Protein AF-A0A942MCJ4-F1 (afdb_monomer_lite)

Structure (mmCIF, N/CA/C/O backbone):
data_AF-A0A942MCJ4-F1
#
_entry.id   AF-A0A942MCJ4-F1
#
loop_
_atom_site.group_PDB
_atom_site.id
_atom_site.type_symbol
_atom_site.label_atom_id
_atom_site.label_alt_id
_atom_site.label_comp_id
_atom_site.label_asym_id
_atom_site.label_entity_id
_atom_site.label_seq_id
_atom_site.pdbx_PDB_ins_code
_atom_site.Cartn_x
_atom_site.Cartn_y
_atom_site.Cartn_z
_atom_site.occupancy
_atom_site.B_iso_or_equiv
_atom_site.auth_seq_id
_atom_site.auth_comp_id
_atom_site.auth_asym_id
_atom_site.auth_atom_id
_atom_site.pdbx_PDB_model_num
ATOM 1 N N . MET A 1 1 ? 20.721 17.812 -22.553 1.00 53.91 1 MET A N 1
ATOM 2 C CA . MET A 1 1 ? 20.083 16.522 -22.929 1.00 53.91 1 MET A CA 1
ATOM 3 C C . MET A 1 1 ? 20.581 15.342 -22.081 1.00 53.91 1 MET A C 1
ATOM 5 O O . MET A 1 1 ? 19.753 14.723 -21.433 1.00 53.91 1 MET A O 1
ATOM 9 N N . ARG A 1 2 ? 21.896 15.059 -21.979 1.00 58.41 2 ARG A N 1
ATOM 10 C CA . ARG A 1 2 ? 22.433 14.014 -21.062 1.00 58.41 2 ARG A CA 1
ATOM 11 C C . ARG A 1 2 ? 22.133 14.266 -19.574 1.00 58.41 2 ARG A C 1
ATOM 13 O O . ARG A 1 2 ? 21.882 13.319 -18.840 1.00 58.41 2 ARG A O 1
ATOM 20 N N . PHE A 1 3 ? 22.100 15.536 -19.169 1.00 66.88 3 PHE A N 1
ATOM 21 C CA . PHE A 1 3 ? 21.772 15.965 -17.806 1.00 66.88 3 PHE A CA 1
ATOM 22 C C . PHE A 1 3 ? 20.397 15.461 -17.336 1.00 66.88 3 PHE A C 1
ATOM 24 O O . PHE A 1 3 ? 20.313 14.824 -16.296 1.00 66.88 3 PHE A O 1
ATOM 31 N N . PHE A 1 4 ? 19.342 15.638 -18.139 1.00 61.53 4 PHE A N 1
ATOM 32 C CA . PHE A 1 4 ? 17.984 15.211 -17.774 1.00 61.53 4 PHE A CA 1
ATOM 33 C C . PHE A 1 4 ? 17.857 13.694 -17.586 1.00 61.53 4 PHE A C 1
ATOM 35 O O . PHE A 1 4 ? 17.158 13.251 -16.681 1.00 61.53 4 PHE A O 1
ATOM 42 N N . HIS A 1 5 ? 18.573 12.895 -18.386 1.00 61.22 5 HIS A N 1
ATOM 43 C CA . HIS A 1 5 ? 18.568 11.432 -18.256 1.00 61.22 5 HIS A CA 1
ATOM 44 C C . HIS A 1 5 ? 19.257 10.966 -16.967 1.00 61.22 5 HIS A C 1
ATOM 46 O O . HIS A 1 5 ? 18.788 10.042 -16.308 1.00 61.22 5 HIS A O 1
ATOM 52 N N . ILE A 1 6 ? 20.362 11.619 -16.594 1.00 70.19 6 ILE A N 1
ATOM 53 C CA . ILE A 1 6 ? 21.095 11.333 -15.353 1.00 70.19 6 ILE A CA 1
ATOM 54 C C . ILE A 1 6 ? 20.266 11.767 -14.142 1.00 70.19 6 ILE A C 1
ATOM 56 O O . ILE A 1 6 ? 20.103 10.991 -13.208 1.00 70.19 6 ILE A O 1
ATOM 60 N N . VAL A 1 7 ? 19.667 12.958 -14.188 1.00 71.19 7 VAL A N 1
ATOM 61 C CA . VAL A 1 7 ? 18.771 13.451 -13.132 1.00 71.19 7 VAL A CA 1
ATOM 62 C C . VAL A 1 7 ? 17.577 12.510 -12.944 1.00 71.19 7 VAL A C 1
ATOM 64 O O . VAL A 1 7 ? 17.274 12.143 -11.813 1.00 71.19 7 VAL A O 1
ATOM 67 N N . ALA A 1 8 ? 16.953 12.031 -14.024 1.00 66.12 8 ALA A N 1
ATOM 68 C CA . ALA A 1 8 ? 15.867 11.054 -13.937 1.00 66.12 8 ALA A CA 1
ATOM 69 C C . ALA A 1 8 ? 16.318 9.715 -13.320 1.00 66.12 8 ALA A C 1
ATOM 71 O O . ALA A 1 8 ? 15.583 9.131 -12.524 1.00 66.12 8 ALA A O 1
ATOM 72 N N . ALA A 1 9 ? 17.537 9.251 -13.627 1.00 68.44 9 ALA A N 1
ATOM 73 C CA . ALA A 1 9 ? 18.113 8.052 -13.017 1.00 68.44 9 ALA A CA 1
ATOM 74 C C . ALA A 1 9 ? 18.376 8.233 -11.511 1.00 68.44 9 ALA A C 1
ATOM 76 O O . ALA A 1 9 ? 18.073 7.333 -10.732 1.00 68.44 9 ALA A O 1
ATOM 77 N N . PHE A 1 10 ? 18.864 9.401 -11.085 1.00 73.94 10 PHE A N 1
ATOM 78 C CA . PHE A 1 10 ? 19.041 9.725 -9.666 1.00 73.94 10 PHE A CA 1
ATOM 79 C C . PHE A 1 10 ? 17.708 9.851 -8.922 1.00 73.94 10 PHE A C 1
ATOM 81 O O . PHE A 1 10 ? 17.584 9.344 -7.811 1.00 73.94 10 PHE A O 1
ATOM 88 N N . ILE A 1 11 ? 16.688 10.456 -9.538 1.00 70.94 11 ILE A N 1
ATOM 89 C CA . ILE A 1 11 ? 15.331 10.522 -8.972 1.00 70.94 11 ILE A CA 1
ATOM 90 C C . ILE A 1 11 ? 14.740 9.114 -8.836 1.00 70.94 11 ILE A C 1
ATOM 92 O O . ILE A 1 11 ? 14.108 8.803 -7.829 1.00 70.94 11 ILE A O 1
ATOM 96 N N . TRP A 1 12 ? 14.970 8.241 -9.819 1.00 70.88 12 TRP A N 1
ATOM 97 C CA . TRP A 1 12 ? 14.531 6.847 -9.767 1.00 70.88 12 TRP A CA 1
ATOM 98 C C . TRP A 1 12 ? 15.247 6.057 -8.662 1.00 70.88 12 TRP A C 1
ATOM 100 O O . TRP A 1 12 ? 14.589 5.376 -7.879 1.00 70.88 12 TRP A O 1
ATOM 110 N N . LEU A 1 13 ? 16.569 6.215 -8.531 1.00 71.44 13 LEU A N 1
ATOM 111 C CA . LEU A 1 13 ? 17.352 5.618 -7.446 1.00 71.44 13 LEU A CA 1
ATOM 112 C C . LEU A 1 13 ? 16.869 6.115 -6.071 1.00 71.44 13 LEU A C 1
ATOM 114 O O . LEU A 1 13 ? 16.666 5.320 -5.156 1.00 71.44 13 LEU A O 1
ATOM 118 N N . GLY A 1 14 ? 16.612 7.420 -5.943 1.00 69.31 14 GLY A N 1
ATOM 119 C CA . GLY A 1 14 ? 16.060 8.031 -4.734 1.00 69.31 14 GLY A CA 1
ATOM 120 C C . GLY A 1 14 ? 14.662 7.515 -4.389 1.00 69.31 14 GLY A C 1
ATOM 121 O O . GLY A 1 14 ? 14.378 7.265 -3.222 1.00 69.31 14 GLY A O 1
ATOM 122 N N . ALA A 1 15 ? 13.805 7.278 -5.386 1.00 63.28 15 ALA A N 1
ATOM 123 C CA . ALA A 1 15 ? 12.480 6.693 -5.185 1.00 63.28 15 ALA A CA 1
ATOM 124 C C . ALA A 1 15 ? 12.554 5.233 -4.707 1.00 63.28 15 ALA A C 1
ATOM 126 O O . ALA A 1 15 ? 11.776 4.838 -3.839 1.00 63.28 15 ALA A O 1
ATOM 127 N N . ILE A 1 16 ? 13.511 4.448 -5.217 1.00 64.81 16 ILE A N 1
ATOM 128 C CA . ILE A 1 16 ? 13.776 3.090 -4.722 1.00 64.81 16 ILE A CA 1
ATOM 129 C C . ILE A 1 16 ? 14.210 3.147 -3.260 1.00 64.81 16 ILE A C 1
ATOM 131 O O . ILE A 1 16 ? 13.582 2.500 -2.425 1.00 64.81 16 ILE A O 1
ATOM 135 N N . PHE A 1 17 ? 15.219 3.958 -2.931 1.00 62.03 17 PHE A N 1
ATOM 136 C CA . PHE A 1 17 ? 15.684 4.113 -1.552 1.00 62.03 17 PHE A CA 1
ATOM 137 C C . PHE A 1 17 ? 14.581 4.611 -0.619 1.00 62.03 17 PHE A C 1
ATOM 139 O O . PHE A 1 17 ? 14.441 4.086 0.476 1.00 62.03 17 PHE A O 1
ATOM 146 N N . TYR A 1 18 ? 13.756 5.565 -1.048 1.00 61.56 18 TYR A N 1
ATOM 147 C CA . TYR A 1 18 ? 12.630 6.064 -0.259 1.00 61.56 18 TYR A CA 1
ATOM 148 C C . TYR A 1 18 ? 11.605 4.966 0.045 1.00 61.56 18 TYR A C 1
ATOM 150 O O . TYR A 1 18 ? 11.181 4.817 1.189 1.00 61.56 18 TYR A O 1
ATOM 158 N N . ILE A 1 19 ? 11.235 4.156 -0.950 1.00 61.28 19 ILE A N 1
ATOM 159 C CA . ILE A 1 19 ? 10.319 3.029 -0.737 1.00 61.28 19 ILE A CA 1
ATOM 160 C C . ILE A 1 19 ? 10.934 2.011 0.237 1.00 61.28 19 ILE A C 1
ATOM 162 O O . ILE A 1 19 ? 10.228 1.507 1.099 1.00 61.28 19 ILE A O 1
ATOM 166 N N . HIS A 1 20 ? 12.239 1.749 0.170 1.00 62.72 20 HIS A N 1
ATOM 167 C CA . HIS A 1 20 ? 12.880 0.750 1.036 1.00 62.72 20 HIS A CA 1
ATOM 168 C C . HIS A 1 20 ? 13.212 1.271 2.448 1.00 62.72 20 HIS A C 1
ATOM 170 O O . HIS A 1 20 ? 13.154 0.503 3.403 1.00 62.72 20 HIS A O 1
ATOM 176 N N . LEU A 1 21 ? 13.539 2.559 2.603 1.00 60.75 21 LEU A N 1
ATOM 177 C CA . LEU A 1 21 ? 13.898 3.171 3.891 1.00 60.75 21 LEU A CA 1
ATOM 178 C C . LEU A 1 21 ? 12.684 3.715 4.654 1.00 60.75 21 LEU A C 1
ATOM 180 O O . LEU A 1 21 ? 12.685 3.710 5.881 1.00 60.75 21 LEU A O 1
ATOM 184 N N . VAL A 1 22 ? 11.671 4.222 3.943 1.00 50.78 22 VAL A N 1
ATOM 185 C CA . VAL A 1 22 ? 10.576 5.008 4.540 1.00 50.78 22 VAL A CA 1
ATOM 186 C C . VAL A 1 22 ? 9.226 4.297 4.442 1.00 50.78 22 VAL A C 1
ATOM 188 O O . VAL A 1 22 ? 8.415 4.412 5.366 1.00 50.78 22 VAL A O 1
ATOM 191 N N . MET A 1 23 ? 8.949 3.531 3.376 1.00 56.19 23 MET A N 1
ATOM 192 C CA . MET A 1 23 ? 7.684 2.789 3.304 1.00 56.19 23 MET A CA 1
ATOM 193 C C . MET A 1 23 ? 7.749 1.517 4.147 1.00 56.19 23 MET A C 1
ATOM 195 O O . MET A 1 23 ? 8.213 0.463 3.725 1.00 56.19 23 MET A O 1
ATOM 199 N N . THR A 1 24 ? 7.198 1.606 5.353 1.00 52.19 24 THR A N 1
ATOM 200 C CA . THR A 1 24 ? 6.944 0.429 6.185 1.00 52.19 24 THR A CA 1
ATOM 201 C C . THR A 1 24 ? 5.798 -0.417 5.602 1.00 52.19 24 THR A C 1
ATOM 203 O O . THR A 1 24 ? 4.884 0.130 4.976 1.00 52.19 24 THR A O 1
ATOM 206 N N . PRO A 1 25 ? 5.753 -1.742 5.855 1.00 51.81 25 PRO A N 1
ATOM 207 C CA . PRO A 1 25 ? 4.647 -2.610 5.424 1.00 51.81 25 PRO A CA 1
ATOM 208 C C . PRO A 1 25 ? 3.255 -2.112 5.860 1.00 51.81 25 PRO A C 1
ATOM 210 O O . PRO A 1 25 ? 2.259 -2.371 5.188 1.00 51.81 25 PRO A O 1
ATOM 213 N N . LYS A 1 26 ? 3.192 -1.335 6.954 1.00 45.44 26 LYS A N 1
ATOM 214 C CA . LYS A 1 26 ? 1.982 -0.665 7.459 1.00 45.44 26 LYS A CA 1
ATOM 215 C C . LYS A 1 26 ? 1.462 0.437 6.532 1.00 45.44 26 LYS A C 1
ATOM 217 O O . LYS A 1 26 ? 0.255 0.598 6.423 1.00 45.44 26 LYS A O 1
ATOM 222 N N . ALA A 1 27 ? 2.343 1.143 5.823 1.00 51.25 27 ALA A N 1
ATOM 223 C CA . ALA A 1 27 ? 1.963 2.184 4.868 1.00 51.25 27 ALA A CA 1
ATOM 224 C C . ALA A 1 27 ? 1.399 1.618 3.547 1.00 51.25 27 ALA A C 1
ATOM 226 O O . ALA A 1 27 ? 0.674 2.313 2.844 1.00 51.25 27 ALA A O 1
ATOM 227 N N . VAL A 1 28 ? 1.709 0.359 3.206 1.00 53.03 28 VAL A N 1
ATOM 228 C CA . VAL A 1 28 ? 1.242 -0.321 1.975 1.00 53.03 28 VAL A CA 1
ATOM 229 C C . VAL A 1 28 ? -0.079 -1.074 2.193 1.00 53.03 28 VAL A C 1
ATOM 231 O O . VAL A 1 28 ? -0.808 -1.350 1.241 1.00 53.03 28 VAL A O 1
ATOM 234 N N . ALA A 1 29 ? -0.425 -1.368 3.448 1.00 51.84 29 ALA A N 1
ATOM 235 C CA . ALA A 1 29 ? -1.632 -2.091 3.844 1.00 51.84 29 ALA A CA 1
ATOM 236 C C . ALA A 1 29 ? -2.958 -1.413 3.441 1.00 51.84 29 ALA A C 1
ATOM 238 O O . ALA A 1 29 ? -3.950 -2.109 3.240 1.00 51.84 29 ALA A O 1
ATOM 239 N N . GLY A 1 30 ? -2.971 -0.081 3.302 1.00 54.28 30 GLY A N 1
ATOM 240 C CA . GLY A 1 30 ? -4.112 0.705 2.806 1.00 54.28 30 GLY A CA 1
ATOM 241 C C . GLY A 1 30 ? -4.089 0.969 1.293 1.00 54.28 30 GLY A C 1
ATOM 242 O O . GLY A 1 30 ? -4.886 1.757 0.784 1.00 54.28 30 GLY A O 1
ATOM 243 N N . GLY A 1 31 ? -3.161 0.340 0.565 1.00 60.44 31 GLY A N 1
ATOM 244 C CA . GLY A 1 31 ? -2.856 0.650 -0.830 1.00 60.44 31 GLY A CA 1
ATOM 245 C C . GLY A 1 31 ? -1.762 1.711 -0.975 1.00 60.44 31 GLY A C 1
ATOM 246 O O . GLY A 1 31 ? -1.412 2.426 -0.039 1.00 60.44 31 GLY A O 1
ATOM 247 N N . ILE A 1 32 ? -1.187 1.808 -2.174 1.00 66.50 32 ILE A N 1
ATOM 248 C CA . ILE A 1 32 ? -0.088 2.746 -2.440 1.00 66.50 32 ILE A CA 1
ATOM 249 C C . ILE A 1 32 ? -0.678 4.162 -2.619 1.00 66.50 32 ILE A C 1
ATOM 251 O O . ILE A 1 32 ? -1.640 4.321 -3.390 1.00 66.50 32 ILE A O 1
ATOM 255 N N . PRO A 1 33 ? -0.116 5.204 -1.967 1.00 71.75 33 PRO A N 1
ATOM 256 C CA . PRO A 1 33 ? -0.588 6.578 -2.117 1.00 71.75 33 PRO A CA 1
ATOM 257 C C . PRO A 1 33 ? -0.672 7.003 -3.588 1.00 71.75 33 PRO A C 1
ATOM 259 O O . PRO A 1 33 ? 0.261 6.815 -4.373 1.00 71.75 33 PRO A O 1
ATOM 262 N N . GLN A 1 34 ? -1.802 7.602 -3.980 1.00 70.88 34 GLN A N 1
ATOM 263 C CA . GLN A 1 34 ? -2.057 7.962 -5.382 1.00 70.88 34 GLN A CA 1
ATOM 264 C C . GLN A 1 34 ? -1.070 9.011 -5.912 1.00 70.88 34 GLN A C 1
ATOM 266 O O . GLN A 1 34 ? -0.726 8.973 -7.090 1.00 70.88 34 GLN A O 1
ATOM 271 N N . ALA A 1 35 ? -0.584 9.916 -5.058 1.00 68.88 35 ALA A N 1
ATOM 272 C CA . ALA A 1 35 ? 0.433 10.901 -5.426 1.00 68.88 35 ALA A CA 1
ATOM 273 C C . ALA A 1 35 ? 1.757 10.231 -5.836 1.00 68.88 35 ALA A C 1
ATOM 275 O O . ALA A 1 35 ? 2.322 10.577 -6.870 1.00 68.88 35 ALA A O 1
ATOM 276 N N . THR A 1 36 ? 2.197 9.213 -5.092 1.00 69.25 36 THR A N 1
ATOM 277 C CA . THR A 1 36 ? 3.415 8.444 -5.390 1.00 69.25 36 THR A CA 1
ATOM 278 C C . THR A 1 36 ? 3.281 7.669 -6.698 1.00 69.25 36 THR A C 1
ATOM 280 O O . THR A 1 36 ? 4.197 7.678 -7.516 1.00 69.25 36 THR A O 1
ATOM 283 N N . LEU A 1 37 ? 2.117 7.053 -6.945 1.00 72.81 37 LEU A N 1
ATOM 284 C CA . LEU A 1 37 ? 1.842 6.365 -8.212 1.00 72.81 37 LEU A CA 1
ATOM 285 C C . LEU A 1 37 ? 1.837 7.334 -9.400 1.00 72.81 37 LEU A C 1
ATOM 287 O O . LEU A 1 37 ? 2.450 7.043 -10.425 1.00 72.81 37 LEU A O 1
ATOM 291 N N . LYS A 1 38 ? 1.186 8.497 -9.266 1.00 78.69 38 LYS A N 1
ATOM 292 C CA . LYS A 1 38 ? 1.181 9.541 -10.304 1.00 78.69 38 LYS A CA 1
ATOM 293 C C . LYS A 1 38 ? 2.599 10.019 -10.617 1.00 78.69 38 LYS A C 1
ATOM 295 O O . LYS A 1 38 ? 2.953 10.124 -11.787 1.00 78.69 38 LYS A O 1
ATOM 300 N N . LEU A 1 39 ? 3.415 10.251 -9.586 1.00 74.88 39 LEU A N 1
ATOM 301 C CA . LEU A 1 39 ? 4.814 10.649 -9.741 1.00 74.88 39 LEU A CA 1
ATOM 302 C C . LEU A 1 39 ? 5.640 9.562 -10.450 1.00 74.88 39 LEU A C 1
ATOM 304 O O . LEU A 1 39 ? 6.422 9.869 -11.347 1.00 74.88 39 LEU A O 1
ATOM 308 N N . ALA A 1 40 ? 5.439 8.291 -10.089 1.00 74.12 40 ALA A N 1
ATOM 309 C CA . ALA A 1 40 ? 6.131 7.165 -10.710 1.00 74.12 40 ALA A CA 1
ATOM 310 C C . ALA A 1 40 ? 5.800 7.044 -12.206 1.00 74.12 40 ALA A C 1
ATOM 312 O O . ALA A 1 40 ? 6.709 6.959 -13.031 1.00 74.12 40 ALA A O 1
ATOM 313 N N . TRP A 1 41 ? 4.516 7.103 -12.570 1.00 78.50 41 TRP A N 1
ATOM 314 C CA . TRP A 1 41 ? 4.082 7.070 -13.970 1.00 78.50 41 TRP A CA 1
ATOM 315 C C . TRP A 1 41 ? 4.576 8.277 -14.766 1.00 78.50 41 TRP A C 1
ATOM 317 O O . TRP A 1 41 ? 5.046 8.112 -15.890 1.00 78.50 41 TRP A O 1
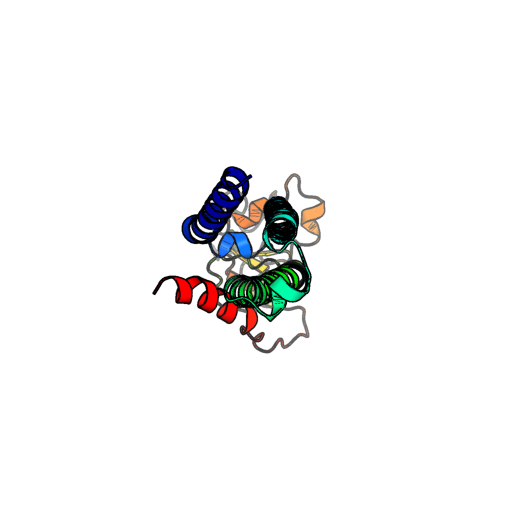ATOM 327 N N . LEU A 1 42 ? 4.547 9.473 -14.173 1.00 86.19 42 LEU A N 1
ATOM 328 C CA . LEU A 1 42 ? 5.104 10.673 -14.794 1.00 86.19 42 LEU A CA 1
ATOM 329 C C . LEU A 1 42 ? 6.600 10.501 -15.100 1.00 86.19 42 LEU A C 1
ATOM 331 O O . LEU A 1 42 ? 7.039 10.809 -16.206 1.00 86.19 42 LEU A O 1
ATOM 335 N N . ASN A 1 43 ? 7.376 9.952 -14.161 1.00 77.75 43 ASN A N 1
ATOM 336 C CA . ASN A 1 43 ? 8.801 9.694 -14.370 1.00 77.75 43 ASN A CA 1
ATOM 337 C C . ASN A 1 43 ? 9.043 8.647 -15.474 1.00 77.75 43 ASN A C 1
ATOM 339 O O . ASN A 1 43 ? 9.889 8.847 -16.343 1.00 77.75 43 ASN A O 1
ATOM 343 N N . ILE A 1 44 ? 8.253 7.567 -15.501 1.00 80.56 44 ILE A N 1
ATOM 344 C CA . ILE A 1 44 ? 8.307 6.555 -16.570 1.00 80.56 44 ILE A CA 1
ATOM 345 C C . ILE A 1 44 ? 8.094 7.206 -17.943 1.00 80.56 44 ILE A C 1
ATOM 347 O O . ILE A 1 44 ? 8.872 6.954 -18.865 1.00 80.56 44 ILE A O 1
ATOM 351 N N . VAL A 1 45 ? 7.092 8.082 -18.077 1.00 87.50 45 VAL A N 1
ATOM 352 C CA . VAL A 1 45 ? 6.819 8.807 -19.328 1.00 87.50 45 VAL A CA 1
ATOM 353 C C . VAL A 1 45 ? 7.989 9.718 -19.706 1.00 87.50 45 VAL A C 1
ATOM 355 O O . VAL A 1 45 ? 8.430 9.697 -20.854 1.00 87.50 45 VAL A O 1
ATOM 358 N N . ILE A 1 46 ? 8.542 10.475 -18.754 1.00 83.38 46 ILE A N 1
ATOM 359 C CA . ILE A 1 46 ? 9.686 11.365 -19.004 1.00 83.38 46 ILE A CA 1
ATOM 360 C C . ILE A 1 46 ? 10.901 10.569 -19.495 1.00 83.38 46 ILE A C 1
ATOM 362 O O . ILE A 1 46 ? 11.517 10.944 -20.494 1.00 83.38 46 ILE A O 1
ATOM 366 N N . ILE A 1 47 ? 11.237 9.456 -18.839 1.00 78.69 47 ILE A N 1
ATOM 367 C CA . ILE A 1 47 ? 12.356 8.589 -19.235 1.00 78.69 47 ILE A CA 1
ATOM 368 C C . ILE A 1 47 ? 12.114 7.983 -20.623 1.00 78.69 47 ILE A C 1
ATOM 370 O O . ILE A 1 47 ? 13.037 7.940 -21.438 1.00 78.69 47 ILE A O 1
ATOM 374 N N . PHE A 1 48 ? 10.885 7.552 -20.919 1.00 85.06 48 PHE A N 1
ATOM 375 C CA . PHE A 1 48 ? 10.526 7.009 -22.227 1.00 85.06 48 PHE A CA 1
ATOM 376 C C . PHE A 1 48 ? 10.690 8.049 -23.340 1.00 85.06 48 PHE A C 1
ATOM 378 O O . PHE A 1 48 ? 11.355 7.779 -24.342 1.00 85.06 48 PHE A O 1
ATOM 385 N N . VAL A 1 49 ? 10.138 9.251 -23.157 1.00 87.12 49 VAL A N 1
ATOM 386 C CA . VAL A 1 49 ? 10.198 10.332 -24.151 1.00 87.12 49 VAL A CA 1
ATOM 387 C C . VAL A 1 49 ? 11.637 10.796 -24.352 1.00 87.12 49 VAL A C 1
ATOM 389 O O . VAL A 1 49 ? 12.133 10.808 -25.478 1.00 87.12 49 VAL A O 1
ATOM 392 N N . THR A 1 50 ? 12.346 11.123 -23.269 1.00 83.44 50 THR A N 1
ATOM 393 C CA . THR A 1 50 ? 13.740 11.586 -23.356 1.00 83.44 50 THR A CA 1
ATOM 394 C C . THR A 1 50 ? 14.650 10.519 -23.961 1.00 83.44 50 THR A C 1
ATOM 396 O O . THR A 1 50 ? 15.455 10.829 -24.840 1.00 83.44 50 THR A O 1
ATOM 399 N N . GLY A 1 51 ? 14.481 9.253 -23.566 1.00 79.81 51 GLY A N 1
ATOM 400 C CA . GLY A 1 51 ? 15.215 8.117 -24.118 1.00 79.81 51 GLY A CA 1
ATOM 401 C C . GLY A 1 51 ? 14.943 7.893 -25.606 1.00 79.81 51 GLY A C 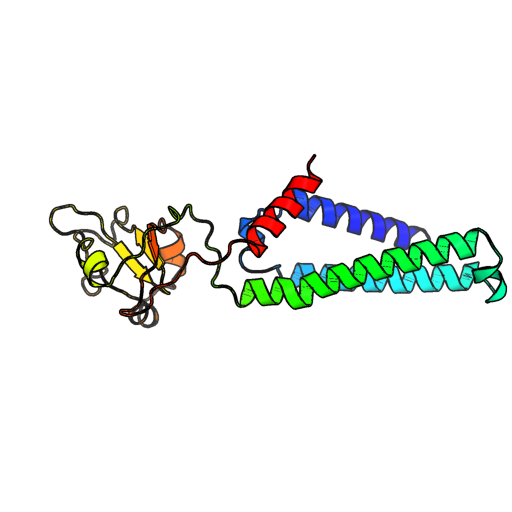1
ATOM 402 O O . GLY A 1 51 ? 15.888 7.664 -26.360 1.00 79.81 51 GLY A O 1
ATOM 403 N N . SER A 1 52 ? 13.686 8.022 -26.037 1.00 83.75 52 SER A N 1
ATOM 404 C CA . SER A 1 52 ? 13.287 7.887 -27.445 1.00 83.75 52 SER A CA 1
ATOM 405 C C . SER A 1 52 ? 13.888 8.993 -28.311 1.00 83.75 52 SER A C 1
ATOM 407 O O . SER A 1 52 ? 14.443 8.715 -29.371 1.00 83.75 52 SER A O 1
ATOM 409 N N . VAL A 1 53 ? 13.872 10.238 -27.827 1.00 84.94 53 VAL A N 1
ATOM 410 C CA . VAL A 1 53 ? 14.495 11.383 -28.508 1.00 84.94 53 VAL A CA 1
ATOM 411 C C . VAL A 1 53 ? 16.014 11.190 -28.634 1.00 84.94 53 VAL A C 1
ATOM 413 O O . VAL A 1 53 ? 16.575 11.341 -29.718 1.00 84.94 53 VAL A O 1
ATOM 416 N N . LEU A 1 54 ? 16.689 10.785 -27.551 1.00 80.75 54 LEU A N 1
ATOM 417 C CA . LEU A 1 54 ? 18.126 10.474 -27.552 1.00 80.75 54 LEU A CA 1
ATOM 418 C C . LEU A 1 54 ? 18.480 9.324 -28.508 1.00 80.75 54 LEU A C 1
ATOM 420 O O . LEU A 1 54 ? 19.517 9.379 -29.170 1.00 80.75 54 LEU A O 1
ATOM 424 N N . ALA A 1 55 ? 17.642 8.289 -28.573 1.00 81.94 55 ALA A N 1
ATOM 425 C CA . ALA A 1 55 ? 17.817 7.165 -29.485 1.00 81.94 55 ALA A CA 1
ATOM 426 C C . ALA A 1 55 ? 17.658 7.597 -30.948 1.00 81.94 55 ALA A C 1
ATOM 428 O O . ALA A 1 55 ? 18.519 7.274 -31.765 1.00 81.94 55 ALA A O 1
ATOM 429 N N . ALA A 1 56 ? 16.620 8.377 -31.261 1.00 83.12 56 ALA A N 1
ATOM 430 C CA . ALA A 1 56 ? 16.358 8.879 -32.608 1.00 83.12 56 ALA A CA 1
ATOM 431 C C . ALA A 1 56 ? 17.524 9.726 -33.138 1.00 83.12 56 ALA A C 1
ATOM 433 O O . ALA A 1 56 ? 18.029 9.467 -34.229 1.00 83.12 56 ALA A O 1
ATOM 434 N N . PHE A 1 57 ? 18.030 10.662 -32.326 1.00 84.88 57 PHE A N 1
ATOM 435 C CA . PHE A 1 57 ? 19.184 11.482 -32.707 1.00 84.88 57 PHE A CA 1
ATOM 436 C C . PHE A 1 57 ? 20.484 10.687 -32.855 1.00 84.88 57 PHE A C 1
ATOM 438 O O . PHE A 1 57 ? 21.377 11.113 -33.581 1.00 84.88 57 PHE A O 1
ATOM 445 N N . ARG A 1 58 ? 20.625 9.552 -32.159 1.00 82.00 58 ARG A N 1
ATOM 446 C CA . ARG A 1 58 ? 21.872 8.778 -32.162 1.00 82.00 58 ARG A CA 1
ATOM 447 C C . ARG A 1 58 ? 21.924 7.682 -33.221 1.00 82.00 58 ARG A C 1
ATOM 449 O O . ARG A 1 58 ? 23.015 7.354 -33.674 1.00 82.00 58 ARG A O 1
ATOM 456 N N . LEU A 1 59 ? 20.786 7.095 -33.580 1.00 80.31 59 LEU A N 1
ATOM 457 C CA . LEU A 1 59 ? 20.729 6.015 -34.565 1.00 80.31 59 LEU A CA 1
ATOM 458 C C . LEU A 1 59 ? 20.811 6.542 -35.998 1.00 80.31 59 LEU A C 1
ATOM 460 O O . LEU A 1 59 ? 21.419 5.881 -36.836 1.00 80.31 59 LEU A O 1
ATOM 464 N N . GLY A 1 60 ? 20.199 7.699 -36.283 1.00 77.62 60 GLY A N 1
ATOM 465 C CA . GLY A 1 60 ? 20.184 8.351 -37.602 1.00 77.62 60 GLY A CA 1
ATOM 466 C C . GLY A 1 60 ? 19.483 7.566 -38.725 1.00 77.62 60 GLY A C 1
ATOM 467 O O . GLY A 1 60 ? 19.034 8.160 -39.697 1.00 77.62 60 GLY A O 1
ATOM 468 N N . SER A 1 61 ? 19.356 6.243 -38.598 1.00 81.19 61 SER A N 1
ATOM 469 C CA . SER A 1 61 ? 18.721 5.333 -39.546 1.00 81.19 61 SER A CA 1
ATOM 470 C C . SER A 1 61 ? 18.263 4.046 -38.851 1.00 81.19 61 SER A C 1
ATOM 472 O O . SER A 1 61 ? 18.790 3.651 -37.808 1.00 81.19 61 SER A O 1
ATOM 474 N N . TRP A 1 62 ? 17.307 3.354 -39.470 1.00 77.25 62 TRP A N 1
ATOM 475 C CA . TRP A 1 62 ? 16.822 2.054 -39.002 1.00 77.25 62 TRP A CA 1
ATOM 476 C C . TRP A 1 62 ? 17.899 0.957 -39.067 1.00 77.25 62 TRP A C 1
ATOM 478 O O . TRP A 1 62 ? 17.991 0.124 -38.169 1.00 77.25 62 TRP A O 1
ATOM 488 N N . ALA A 1 63 ? 18.783 0.994 -40.070 1.00 79.06 63 ALA A N 1
ATOM 489 C CA . ALA A 1 63 ? 19.883 0.034 -40.207 1.00 79.06 63 ALA A CA 1
ATOM 490 C C . ALA A 1 63 ? 20.885 0.109 -39.036 1.00 79.06 63 ALA A C 1
ATOM 492 O O . ALA A 1 63 ? 21.428 -0.909 -38.601 1.00 79.06 63 ALA A O 1
ATOM 493 N N . GLY A 1 64 ? 21.074 1.304 -38.464 1.00 75.88 64 GLY A N 1
ATOM 494 C CA . GLY A 1 64 ? 21.893 1.507 -37.269 1.00 75.88 64 GLY A CA 1
ATOM 495 C C . GLY A 1 64 ? 21.344 0.811 -36.017 1.00 75.88 64 GLY A C 1
ATOM 496 O O . GLY A 1 64 ? 22.105 0.528 -35.091 1.00 75.88 64 GLY A O 1
ATOM 497 N N . PHE A 1 65 ? 20.045 0.501 -35.980 1.00 80.69 65 PHE A N 1
ATOM 498 C CA . PHE A 1 65 ? 19.383 -0.102 -34.824 1.00 80.69 65 PHE A CA 1
ATOM 499 C C . PHE A 1 65 ? 19.634 -1.609 -34.702 1.00 80.69 65 PHE A C 1
ATOM 501 O O . PHE A 1 65 ? 19.875 -2.103 -33.605 1.00 80.69 65 PHE A O 1
ATOM 508 N N . THR A 1 66 ? 19.632 -2.343 -35.813 1.00 81.50 66 THR A N 1
ATOM 509 C CA . THR A 1 66 ? 19.818 -3.804 -35.799 1.00 81.50 66 THR A CA 1
ATOM 510 C C . THR A 1 66 ? 21.259 -4.221 -36.085 1.00 81.50 66 THR A C 1
ATOM 512 O O . THR A 1 66 ? 21.716 -5.239 -35.569 1.00 81.50 66 THR A O 1
ATOM 515 N N . GLY A 1 67 ? 21.998 -3.421 -36.862 1.00 80.81 67 GLY A N 1
ATOM 516 C CA . GLY A 1 67 ? 23.346 -3.760 -37.324 1.00 80.81 67 GLY A CA 1
ATOM 517 C C . GLY A 1 67 ? 24.498 -3.294 -36.429 1.00 80.81 67 GLY A C 1
ATOM 518 O O . GLY A 1 67 ? 25.639 -3.675 -36.675 1.00 80.81 67 GLY A O 1
ATOM 519 N N . THR A 1 68 ? 24.251 -2.471 -35.401 1.00 88.50 68 THR A N 1
ATOM 520 C CA . THR A 1 68 ? 25.328 -1.907 -34.562 1.00 88.50 68 THR A CA 1
ATOM 521 C C . THR A 1 68 ? 25.274 -2.406 -33.122 1.00 88.50 68 THR A C 1
ATOM 523 O O . THR A 1 68 ? 24.200 -2.630 -32.563 1.00 88.50 68 THR A O 1
ATOM 526 N N . ARG A 1 69 ? 26.443 -2.489 -32.466 1.00 83.31 69 ARG A N 1
ATOM 527 C CA . ARG A 1 69 ? 26.541 -2.808 -31.026 1.00 83.31 69 ARG A CA 1
ATOM 528 C C . ARG A 1 69 ? 25.704 -1.854 -30.167 1.00 83.31 69 ARG A C 1
ATOM 530 O O . ARG A 1 69 ? 25.098 -2.266 -29.185 1.00 83.31 69 ARG A O 1
ATOM 537 N N . PHE A 1 70 ? 25.651 -0.576 -30.548 1.00 80.12 70 PHE A N 1
ATOM 538 C CA . PHE A 1 70 ? 24.831 0.419 -29.860 1.00 80.12 70 PHE A CA 1
ATOM 539 C C . PHE A 1 70 ? 23.332 0.112 -29.990 1.00 80.12 70 PHE A C 1
ATOM 541 O O . PHE A 1 70 ? 22.617 0.150 -28.992 1.00 80.12 70 PHE A O 1
ATOM 548 N N . GLY A 1 71 ? 22.865 -0.224 -31.194 1.00 81.56 71 GLY A N 1
ATOM 549 C CA . GLY A 1 71 ? 21.474 -0.589 -31.448 1.00 81.56 71 GLY A CA 1
ATOM 550 C C . GLY A 1 71 ? 21.045 -1.887 -30.749 1.00 81.56 71 GLY A C 1
ATOM 551 O O . GLY A 1 71 ? 19.961 -1.948 -30.168 1.00 81.56 71 GLY A O 1
ATOM 552 N N . GLN A 1 72 ? 21.939 -2.879 -30.671 1.00 83.31 72 GLN A N 1
ATOM 553 C CA . GLN A 1 72 ? 21.729 -4.103 -29.885 1.00 83.31 72 GLN A CA 1
ATOM 554 C C . GLN A 1 72 ? 21.579 -3.803 -28.384 1.00 83.31 72 GLN A C 1
ATOM 556 O O . GLN A 1 72 ? 20.617 -4.243 -27.755 1.00 83.31 72 GLN A O 1
ATOM 561 N N . LEU A 1 73 ? 22.475 -2.990 -27.810 1.00 82.38 73 LEU A N 1
ATOM 562 C CA . LEU A 1 73 ? 22.378 -2.561 -26.408 1.00 82.38 73 LEU A CA 1
ATOM 563 C C . LEU A 1 73 ? 21.107 -1.746 -26.139 1.00 82.38 73 LEU A C 1
ATOM 565 O O . LEU A 1 73 ? 20.471 -1.901 -25.095 1.00 82.38 73 LEU A O 1
ATOM 569 N N . LEU A 1 74 ? 20.711 -0.891 -27.082 1.00 84.00 74 LEU A N 1
ATOM 570 C CA . LEU A 1 74 ? 19.469 -0.134 -26.997 1.00 84.00 74 LEU A CA 1
ATOM 571 C C . LEU A 1 74 ? 18.241 -1.054 -27.044 1.00 84.00 74 LEU A C 1
ATOM 573 O O . LEU A 1 74 ? 17.313 -0.842 -26.269 1.00 84.00 74 LEU A O 1
ATOM 577 N N . SER A 1 75 ? 18.253 -2.091 -27.882 1.00 83.62 75 SER A N 1
ATOM 578 C CA . SER A 1 75 ? 17.179 -3.089 -27.970 1.00 83.62 75 SER A CA 1
ATOM 579 C C . SER A 1 75 ? 16.997 -3.837 -26.648 1.00 83.62 75 SER A C 1
ATOM 581 O O . SER A 1 75 ? 15.881 -3.928 -26.139 1.00 83.62 75 SER A O 1
ATOM 583 N N . ILE A 1 76 ? 18.100 -4.280 -26.032 1.00 84.50 76 ILE A N 1
ATOM 584 C CA . ILE A 1 76 ? 18.084 -4.904 -24.698 1.00 84.50 76 ILE A CA 1
ATOM 585 C C . ILE A 1 76 ? 17.524 -3.926 -23.659 1.00 84.50 76 ILE A C 1
ATOM 587 O O . ILE A 1 76 ? 16.661 -4.288 -22.861 1.00 84.50 76 ILE A O 1
ATOM 591 N N . LYS A 1 77 ? 17.966 -2.664 -23.681 1.00 81.94 77 LYS A N 1
ATOM 592 C CA . LYS A 1 77 ? 17.480 -1.636 -22.753 1.00 81.94 77 LYS A CA 1
ATOM 593 C C . LYS A 1 77 ? 15.981 -1.363 -22.914 1.00 81.94 77 LYS A C 1
ATOM 595 O O . LYS A 1 77 ? 15.296 -1.214 -21.906 1.00 81.94 77 LYS A O 1
ATOM 600 N N . ILE A 1 78 ? 15.472 -1.305 -24.146 1.00 86.25 78 ILE A N 1
ATOM 601 C CA . ILE A 1 78 ? 14.037 -1.153 -24.427 1.00 86.25 78 ILE A CA 1
ATOM 602 C C . ILE A 1 78 ? 13.273 -2.359 -23.880 1.00 86.25 78 ILE A C 1
ATOM 604 O O . ILE A 1 78 ? 12.282 -2.176 -23.180 1.00 86.25 78 ILE A O 1
ATOM 608 N N . PHE A 1 79 ? 13.758 -3.578 -24.124 1.00 87.94 79 PHE A N 1
ATOM 609 C CA . PHE A 1 79 ? 13.132 -4.796 -23.612 1.00 87.94 79 PHE A CA 1
ATOM 610 C C . PHE A 1 79 ? 13.050 -4.811 -22.075 1.00 87.94 79 PHE A C 1
ATOM 612 O O . PHE A 1 79 ? 11.974 -5.016 -21.516 1.00 87.94 79 PHE A O 1
ATOM 619 N N . LEU A 1 80 ? 14.150 -4.500 -21.381 1.00 81.81 80 LEU A N 1
ATOM 620 C CA . LEU A 1 80 ? 14.167 -4.390 -19.916 1.00 81.81 80 LEU A CA 1
ATOM 621 C C . LEU A 1 80 ? 13.229 -3.289 -19.402 1.00 81.81 80 LEU A C 1
ATOM 623 O O . LEU A 1 80 ? 12.535 -3.477 -18.403 1.00 81.81 80 LEU A O 1
ATOM 627 N N . PHE A 1 81 ? 13.176 -2.148 -20.092 1.00 82.81 81 PHE A N 1
ATOM 628 C CA . PHE A 1 81 ? 12.261 -1.065 -19.744 1.00 82.81 81 PHE A CA 1
ATOM 629 C C . PHE A 1 81 ? 10.794 -1.488 -19.900 1.00 82.81 81 PHE A C 1
ATOM 631 O O . PHE A 1 81 ? 9.979 -1.184 -19.034 1.00 82.81 81 PHE A O 1
ATOM 638 N N . LEU A 1 82 ? 10.452 -2.246 -20.945 1.00 88.00 82 LEU A N 1
ATOM 639 C CA . LEU A 1 82 ? 9.102 -2.784 -21.126 1.00 88.00 82 LEU A CA 1
ATOM 640 C C . LEU A 1 82 ? 8.720 -3.772 -20.017 1.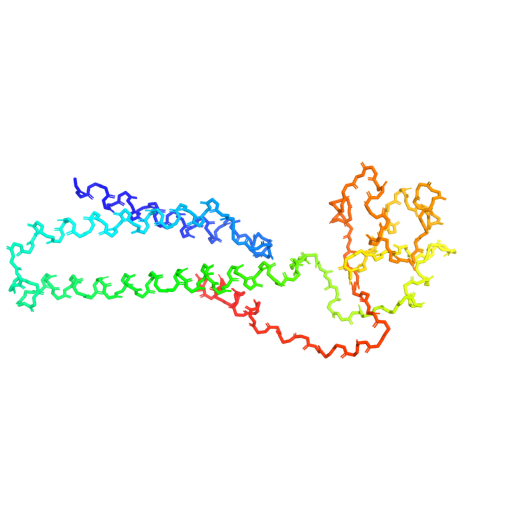00 88.00 82 LEU A C 1
ATOM 642 O O . LEU A 1 82 ? 7.600 -3.700 -19.516 1.00 88.00 82 LEU A O 1
ATOM 646 N N . ILE A 1 83 ? 9.646 -4.635 -19.579 1.00 84.94 83 ILE A N 1
ATOM 647 C CA . ILE A 1 83 ? 9.427 -5.519 -18.420 1.00 84.94 83 ILE A CA 1
ATOM 648 C C . ILE A 1 83 ? 9.130 -4.692 -17.163 1.00 84.94 83 ILE A C 1
ATOM 650 O O . ILE A 1 83 ? 8.169 -4.978 -16.449 1.00 84.94 83 ILE A O 1
ATOM 654 N N . LEU A 1 84 ? 9.912 -3.637 -16.913 1.00 83.50 84 LEU A N 1
ATOM 655 C CA . LEU A 1 84 ? 9.707 -2.739 -15.775 1.00 83.50 84 LEU A CA 1
ATOM 656 C C . LEU A 1 84 ? 8.325 -2.065 -15.824 1.00 83.50 84 LEU A C 1
ATOM 658 O O . LEU A 1 84 ? 7.615 -2.037 -14.818 1.00 83.50 84 LEU A O 1
ATOM 662 N N . VAL A 1 85 ? 7.921 -1.548 -16.988 1.00 83.19 85 VAL A N 1
ATOM 663 C CA . VAL A 1 85 ? 6.608 -0.910 -17.178 1.00 83.19 85 VAL A CA 1
ATOM 664 C C . VAL A 1 85 ? 5.474 -1.919 -17.000 1.00 83.19 85 VAL A C 1
ATOM 666 O O . VAL A 1 85 ? 4.484 -1.608 -16.340 1.00 83.19 85 VAL A O 1
ATOM 669 N N . ALA A 1 86 ? 5.620 -3.140 -17.519 1.00 84.88 86 ALA A N 1
ATOM 670 C CA . ALA A 1 86 ? 4.638 -4.206 -17.339 1.00 84.88 86 ALA A CA 1
ATOM 671 C C . ALA A 1 86 ? 4.492 -4.601 -15.860 1.00 84.88 86 ALA A C 1
ATOM 673 O O . ALA A 1 86 ? 3.371 -4.735 -15.367 1.00 84.88 86 ALA A O 1
ATOM 674 N N . ALA A 1 87 ? 5.602 -4.709 -15.125 1.00 75.50 87 ALA A N 1
ATOM 675 C CA . ALA A 1 87 ? 5.587 -4.952 -13.686 1.00 75.50 87 ALA A CA 1
ATOM 676 C C . ALA A 1 87 ? 4.911 -3.799 -12.922 1.00 75.50 87 ALA A C 1
ATOM 678 O O . ALA A 1 87 ? 4.050 -4.041 -12.075 1.00 75.50 87 ALA A O 1
ATOM 679 N N . ALA A 1 88 ? 5.220 -2.543 -13.262 1.00 74.69 88 ALA A N 1
ATOM 680 C CA . ALA A 1 88 ? 4.581 -1.367 -12.669 1.00 74.69 88 ALA A CA 1
ATOM 681 C C . ALA A 1 88 ? 3.071 -1.317 -12.960 1.00 74.69 88 ALA A C 1
ATOM 683 O O . ALA A 1 88 ? 2.273 -1.015 -12.066 1.00 74.69 88 ALA A O 1
ATOM 684 N N . ALA A 1 89 ? 2.656 -1.664 -14.181 1.00 82.44 89 ALA A N 1
ATOM 685 C CA . ALA A 1 89 ? 1.253 -1.782 -14.563 1.00 82.44 89 ALA A CA 1
ATOM 686 C C . ALA A 1 89 ? 0.553 -2.904 -13.792 1.00 82.44 89 ALA A C 1
ATOM 688 O O . ALA A 1 89 ? -0.527 -2.687 -13.249 1.00 82.44 89 ALA A O 1
ATOM 689 N N . PHE A 1 90 ? 1.179 -4.073 -13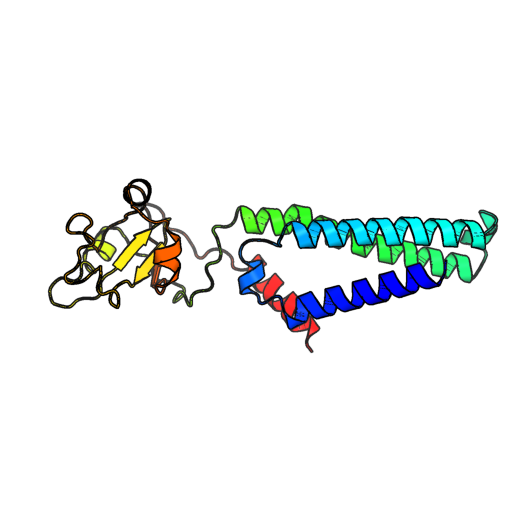.659 1.00 80.69 90 PHE A N 1
ATOM 690 C CA . PHE A 1 90 ? 0.648 -5.177 -12.862 1.00 80.69 90 PHE A CA 1
ATOM 691 C C . PHE A 1 90 ? 0.456 -4.773 -11.394 1.00 80.69 90 PHE A C 1
ATOM 693 O O . PHE A 1 90 ? -0.629 -4.950 -10.833 1.00 80.69 90 PHE A O 1
ATOM 700 N N . VAL A 1 91 ? 1.468 -4.146 -10.790 1.00 72.50 91 VAL A N 1
ATOM 701 C CA . VAL A 1 91 ? 1.402 -3.626 -9.418 1.00 72.50 91 VAL A CA 1
ATOM 702 C C . VAL A 1 91 ? 0.284 -2.585 -9.276 1.00 72.50 91 VAL A C 1
ATOM 704 O O . VAL A 1 91 ? -0.512 -2.629 -8.339 1.00 72.50 91 VAL A O 1
ATOM 707 N N . THR A 1 92 ? 0.158 -1.668 -10.232 1.00 73.50 92 THR A N 1
ATOM 708 C CA . THR A 1 92 ? -0.834 -0.586 -10.155 1.00 73.50 92 THR A CA 1
ATOM 709 C C . THR A 1 92 ? -2.264 -1.077 -10.404 1.00 73.50 92 THR A C 1
ATOM 711 O O . THR A 1 92 ? -3.197 -0.617 -9.750 1.00 73.50 92 THR A O 1
ATOM 714 N N . LEU A 1 93 ? -2.467 -2.005 -11.340 1.00 79.88 93 LEU A N 1
ATOM 715 C CA . LEU A 1 93 ? -3.799 -2.415 -11.794 1.00 79.88 93 LEU A CA 1
ATOM 716 C C . LEU A 1 93 ? -4.350 -3.614 -11.021 1.00 79.88 93 LEU A C 1
ATOM 718 O O . LEU A 1 93 ? -5.551 -3.676 -10.759 1.00 79.88 93 LEU A O 1
ATOM 722 N N . ARG A 1 94 ? -3.493 -4.576 -10.659 1.00 74.19 94 ARG A N 1
ATOM 723 C CA . ARG A 1 94 ? -3.902 -5.800 -9.957 1.00 74.19 94 ARG A CA 1
ATOM 724 C C . ARG A 1 94 ? -3.656 -5.690 -8.465 1.00 74.19 94 ARG A C 1
ATOM 726 O O . ARG A 1 94 ? -4.592 -5.874 -7.694 1.00 74.19 94 ARG A O 1
ATOM 733 N N . LEU A 1 95 ? -2.436 -5.349 -8.058 1.00 67.12 95 LEU A N 1
ATOM 734 C CA . LEU A 1 95 ? -2.063 -5.355 -6.644 1.00 67.12 95 LEU A CA 1
ATOM 735 C C . LEU A 1 95 ? -2.699 -4.191 -5.872 1.00 67.12 95 LEU A C 1
ATOM 737 O O . LEU A 1 95 ? -3.340 -4.425 -4.856 1.00 67.12 95 LEU A O 1
ATOM 741 N N . ASN A 1 96 ? -2.615 -2.954 -6.363 1.00 67.25 96 ASN A N 1
ATOM 742 C CA . ASN A 1 96 ? -3.246 -1.813 -5.686 1.00 67.25 96 ASN A CA 1
ATOM 743 C C . ASN A 1 96 ? -4.780 -1.936 -5.645 1.00 67.25 96 ASN A C 1
ATOM 745 O O . ASN A 1 96 ? -5.407 -1.546 -4.665 1.00 67.25 96 ASN A O 1
ATOM 749 N N . ARG A 1 97 ? -5.396 -2.523 -6.681 1.00 67.81 97 ARG A N 1
ATOM 750 C CA . ARG A 1 97 ? -6.831 -2.828 -6.658 1.00 67.81 97 ARG A CA 1
ATOM 751 C C . ARG A 1 97 ? -7.144 -3.892 -5.607 1.00 67.81 97 ARG A C 1
ATOM 753 O O . ARG A 1 97 ? -8.037 -3.663 -4.804 1.00 67.81 97 ARG A O 1
ATOM 760 N N . ALA A 1 98 ? -6.371 -4.979 -5.565 1.00 64.19 98 ALA A N 1
ATOM 761 C CA . ALA A 1 98 ? -6.518 -6.043 -4.573 1.00 64.19 98 ALA A CA 1
ATOM 762 C C . ALA A 1 98 ? -6.339 -5.542 -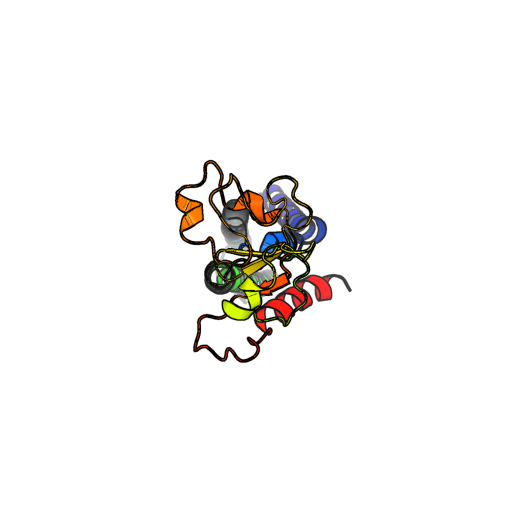3.129 1.00 64.19 98 ALA A C 1
ATOM 764 O O . ALA A 1 98 ? -7.087 -5.968 -2.256 1.00 64.19 98 ALA A O 1
ATOM 765 N N . LEU A 1 99 ? -5.411 -4.609 -2.888 1.00 61.22 99 LEU A N 1
ATOM 766 C CA . LEU A 1 99 ? -5.191 -3.984 -1.578 1.00 61.22 99 LEU A CA 1
ATOM 767 C C . LEU A 1 99 ? -6.335 -3.049 -1.160 1.00 61.22 99 LEU A C 1
ATOM 769 O O . LEU A 1 99 ? -6.622 -2.955 0.023 1.00 61.22 99 LEU A O 1
ATOM 773 N N . LYS A 1 100 ? -7.008 -2.384 -2.109 1.00 61.50 100 LYS A N 1
ATOM 774 C CA . LYS A 1 100 ? -8.184 -1.541 -1.824 1.00 61.50 100 LYS A CA 1
ATOM 775 C C . LYS A 1 100 ? -9.473 -2.340 -1.625 1.00 61.50 100 LYS A C 1
ATOM 777 O O . LYS A 1 100 ? -10.370 -1.873 -0.935 1.00 61.50 100 LYS A O 1
ATOM 782 N N . THR A 1 101 ? -9.595 -3.505 -2.264 1.00 56.22 101 THR A N 1
ATOM 783 C CA . THR A 1 101 ? -10.752 -4.407 -2.104 1.00 56.22 101 THR A CA 1
ATOM 784 C C . THR A 1 101 ? -10.587 -5.403 -0.960 1.00 56.22 101 THR A C 1
ATOM 786 O O . THR A 1 101 ? -11.578 -5.938 -0.474 1.00 56.22 101 THR A O 1
ATOM 789 N N . GLY A 1 102 ? -9.354 -5.678 -0.530 1.00 50.59 102 GLY A N 1
ATOM 790 C CA . GLY A 1 102 ? -9.097 -6.351 0.735 1.00 50.59 102 GLY A CA 1
ATOM 791 C C . GLY A 1 102 ? -9.367 -5.371 1.868 1.00 50.59 102 GLY A C 1
ATOM 792 O O . GLY A 1 102 ? -8.827 -4.271 1.853 1.00 50.59 102 GLY A O 1
ATOM 793 N N . ALA A 1 103 ? -10.214 -5.753 2.827 1.00 45.72 103 ALA A N 1
ATOM 794 C CA . ALA A 1 103 ? -10.423 -4.984 4.053 1.00 45.72 103 ALA A CA 1
ATOM 795 C C . ALA A 1 103 ? -9.068 -4.509 4.619 1.00 45.72 103 ALA A C 1
ATOM 797 O O . ALA A 1 103 ? -8.112 -5.296 4.577 1.00 45.72 103 ALA A O 1
ATOM 798 N N . PRO A 1 104 ? -8.973 -3.253 5.104 1.00 39.03 104 PRO A N 1
ATOM 799 C CA . PRO A 1 104 ? -7.712 -2.634 5.494 1.00 39.03 104 PRO A CA 1
ATOM 800 C C . PRO A 1 104 ? -6.928 -3.601 6.371 1.00 39.03 104 PRO A C 1
ATOM 802 O O . PRO A 1 104 ? -7.438 -4.084 7.384 1.00 39.03 104 PRO A O 1
ATOM 805 N N . ILE A 1 105 ? -5.700 -3.934 5.960 1.00 44.62 105 ILE A N 1
ATOM 806 C CA . ILE A 1 105 ? -4.816 -4.743 6.795 1.00 44.62 105 ILE A CA 1
ATOM 807 C C . ILE A 1 105 ? -4.374 -3.829 7.938 1.00 44.62 105 ILE A C 1
ATOM 809 O O . ILE A 1 105 ? -3.313 -3.211 7.895 1.00 44.62 105 ILE A O 1
ATOM 813 N N . ILE A 1 106 ? -5.213 -3.708 8.964 1.00 41.16 106 ILE A N 1
ATOM 814 C CA . ILE A 1 106 ? -4.849 -3.050 10.208 1.00 41.16 106 ILE A CA 1
ATOM 815 C C . ILE A 1 106 ? -3.774 -3.933 10.851 1.00 41.16 106 ILE A C 1
ATOM 817 O O . ILE A 1 106 ? -4.063 -4.898 11.553 1.00 41.16 106 ILE A O 1
ATOM 821 N N . LEU A 1 107 ? -2.503 -3.623 10.570 1.00 40.81 107 LEU A N 1
ATOM 822 C CA . LEU A 1 107 ? -1.315 -4.211 11.201 1.00 40.81 107 LEU A CA 1
ATOM 823 C C . LEU A 1 107 ? -1.147 -3.682 12.637 1.00 40.81 107 LEU A C 1
ATOM 825 O O . LEU A 1 107 ? -0.067 -3.246 13.049 1.00 40.81 107 LEU A O 1
ATOM 829 N N . HIS A 1 108 ? -2.227 -3.728 13.410 1.00 38.41 108 HIS A N 1
ATOM 830 C CA . HIS A 1 108 ? -2.115 -3.956 14.838 1.00 38.41 108 HIS A CA 1
ATOM 831 C C . HIS A 1 108 ? -1.866 -5.451 15.004 1.00 38.41 108 HIS A C 1
ATOM 833 O O . HIS A 1 108 ? -2.337 -6.254 14.198 1.00 38.41 108 HIS A O 1
ATOM 839 N N . HIS A 1 109 ? -1.059 -5.815 15.996 1.00 39.41 109 HIS A N 1
ATOM 840 C CA . HIS A 1 109 ? -0.812 -7.195 16.393 1.00 39.41 109 HIS A CA 1
ATOM 841 C C . HIS A 1 109 ? -2.158 -7.854 16.731 1.00 39.41 109 HIS A C 1
ATOM 843 O O . HIS A 1 109 ? -2.578 -7.873 17.878 1.00 39.41 109 HIS A O 1
ATOM 849 N N . THR A 1 110 ? -2.869 -8.325 15.709 1.00 42.94 110 THR A N 1
ATOM 850 C CA . THR A 1 110 ? -4.020 -9.196 15.860 1.00 42.94 110 THR A CA 1
ATOM 851 C C . THR A 1 110 ? -3.400 -10.514 16.288 1.00 42.94 110 THR A C 1
ATOM 853 O O . THR A 1 110 ? -2.605 -11.061 15.512 1.00 42.94 110 THR A O 1
ATOM 856 N N . PRO A 1 111 ? -3.704 -11.051 17.478 1.00 44.28 111 PRO A N 1
ATOM 857 C CA . PRO A 1 111 ? -3.459 -12.456 17.733 1.00 44.28 111 PRO A CA 1
ATOM 858 C C . PRO A 1 111 ? -4.263 -13.191 16.662 1.00 44.28 111 PRO A C 1
ATOM 860 O O . PRO A 1 111 ? -5.494 -13.219 16.686 1.00 44.28 111 PRO A O 1
ATOM 863 N N . ALA A 1 112 ? -3.574 -13.653 15.624 1.00 46.41 112 ALA A N 1
ATOM 864 C CA . ALA A 1 112 ? -4.208 -14.289 14.493 1.00 46.41 112 ALA A CA 1
ATOM 865 C C . ALA A 1 112 ? -4.951 -15.527 15.006 1.00 46.41 112 ALA A C 1
ATOM 867 O O . ALA A 1 112 ? -4.311 -16.514 15.355 1.00 46.41 112 ALA A O 1
ATOM 868 N N . GLY A 1 113 ? -6.286 -15.477 15.038 1.00 57.03 113 GLY A N 1
ATOM 869 C CA . GLY A 1 113 ? -7.104 -16.686 15.135 1.00 57.03 113 GLY A CA 1
ATOM 870 C C . GLY A 1 113 ? -8.386 -16.610 15.954 1.00 57.03 113 GLY A C 1
ATOM 871 O O . GLY A 1 113 ? -9.214 -17.499 15.777 1.00 57.03 113 GLY A O 1
ATOM 872 N N . LYS A 1 114 ? -8.602 -15.610 16.823 1.00 73.88 114 LYS A N 1
ATOM 873 C CA . LYS A 1 114 ? -9.814 -15.626 17.657 1.00 73.88 114 LYS A CA 1
ATOM 874 C C . LYS A 1 114 ? -11.016 -15.039 16.916 1.00 73.88 114 LYS A C 1
ATOM 876 O O . LYS A 1 114 ? -11.101 -13.834 16.679 1.00 73.88 114 LYS A O 1
ATOM 881 N N . MET A 1 115 ? -11.923 -15.930 16.538 1.00 80.50 115 MET A N 1
ATOM 882 C CA . MET A 1 115 ? -13.257 -15.593 16.061 1.00 80.50 115 MET A CA 1
ATOM 883 C C . MET A 1 115 ? -14.162 -15.408 17.276 1.00 80.50 115 MET A C 1
ATOM 885 O O . MET A 1 115 ? -14.111 -16.206 18.211 1.00 80.50 115 MET A O 1
ATOM 889 N N . PHE A 1 116 ? -14.955 -14.348 17.262 1.00 83.06 116 PHE A N 1
ATOM 890 C CA . PHE A 1 116 ? -15.987 -14.086 18.251 1.00 83.06 116 PHE A CA 1
ATOM 891 C C . PHE A 1 116 ? -17.337 -14.228 17.563 1.00 83.06 116 PHE A C 1
ATOM 893 O O . PHE A 1 116 ? -17.533 -13.699 16.470 1.00 83.06 116 PHE A O 1
ATOM 900 N N . THR A 1 117 ? -18.262 -14.939 18.190 1.00 88.56 117 THR A N 1
ATOM 901 C CA . THR A 1 117 ? -19.689 -14.759 17.916 1.00 88.56 117 THR A CA 1
ATOM 902 C C . THR A 1 117 ? -20.208 -13.553 18.703 1.00 88.56 117 THR A C 1
ATOM 904 O O . THR A 1 117 ? -19.539 -13.079 19.623 1.00 88.56 117 THR A O 1
ATOM 907 N N . GLU A 1 118 ? -21.407 -13.063 18.390 1.00 85.19 118 GLU A N 1
ATOM 908 C CA . GLU A 1 118 ? -22.064 -12.032 19.212 1.00 85.19 118 GLU A CA 1
ATOM 909 C C . GLU A 1 118 ? -22.214 -12.484 20.673 1.00 85.19 118 GLU A C 1
ATOM 911 O O . GLU A 1 118 ? -21.976 -11.711 21.597 1.00 85.19 118 GLU A O 1
ATOM 916 N N . GLN A 1 119 ? -22.498 -13.772 20.887 1.00 85.38 119 GLN A N 1
ATOM 917 C CA . GLN A 1 119 ? -22.603 -14.366 22.219 1.00 85.38 119 GLN A CA 1
ATOM 918 C C . GLN A 1 119 ? -21.252 -14.455 22.947 1.00 85.38 119 GLN A C 1
ATOM 920 O O . GLN A 1 119 ? -21.196 -14.377 24.174 1.00 85.38 119 GLN A O 1
ATOM 925 N N . ASP A 1 120 ? -20.150 -14.648 22.220 1.00 87.00 120 ASP A N 1
ATOM 926 C CA . ASP A 1 120 ? -18.816 -14.579 22.819 1.00 87.00 120 ASP A CA 1
ATOM 927 C C . ASP A 1 120 ? -18.463 -13.139 23.170 1.00 87.00 120 ASP A C 1
ATOM 929 O O . ASP A 1 120 ? -17.903 -12.890 24.237 1.00 87.00 120 ASP A O 1
ATOM 933 N N . LEU A 1 121 ? -18.792 -12.198 22.280 1.00 90.88 121 LEU A N 1
ATOM 934 C CA . LEU A 1 121 ? -18.509 -10.780 22.451 1.00 90.88 121 LEU A CA 1
ATOM 935 C C . LEU A 1 121 ? -19.248 -10.204 23.665 1.00 90.88 121 LEU A C 1
ATOM 937 O O . LEU A 1 121 ? -18.629 -9.488 24.451 1.00 90.88 121 LEU A O 1
ATOM 941 N N . SER A 1 122 ? -20.504 -10.601 23.889 1.00 90.88 122 SER A N 1
ATOM 942 C CA . SER A 1 122 ? -21.329 -10.123 25.007 1.00 90.88 122 SER A CA 1
ATOM 943 C C . SER A 1 122 ? -20.764 -10.458 26.392 1.00 90.88 122 SER A C 1
ATOM 945 O O . SER A 1 122 ? -21.191 -9.886 27.387 1.00 90.88 122 SER A O 1
ATOM 947 N N . ARG A 1 123 ? -19.791 -11.376 26.486 1.00 88.94 123 ARG A N 1
ATOM 948 C CA . ARG A 1 123 ? -19.101 -11.726 27.744 1.00 88.94 123 ARG A CA 1
ATOM 949 C C . ARG A 1 123 ? -18.010 -10.729 28.136 1.00 88.94 123 ARG A C 1
ATOM 951 O O . ARG A 1 123 ? -17.465 -10.826 29.234 1.00 88.94 123 ARG A O 1
ATOM 958 N N . PHE A 1 124 ? -17.654 -9.827 27.227 1.00 91.38 124 PHE A N 1
ATOM 959 C CA . PHE A 1 124 ? -16.618 -8.809 27.395 1.00 91.38 124 PHE A CA 1
ATOM 960 C C . PHE A 1 124 ? -17.251 -7.419 27.491 1.00 91.38 124 PHE A C 1
ATOM 962 O O . PHE A 1 124 ? -16.826 -6.463 26.844 1.00 91.38 124 PHE A O 1
ATOM 969 N N . ASP A 1 125 ? -18.307 -7.327 28.289 1.00 90.12 125 ASP A N 1
ATOM 970 C CA . ASP A 1 125 ? -19.094 -6.123 28.525 1.00 90.12 125 ASP A CA 1
ATOM 971 C C . ASP A 1 125 ? -18.508 -5.234 29.629 1.00 90.12 125 ASP A C 1
ATOM 973 O O . ASP A 1 125 ? -19.061 -4.185 29.916 1.00 90.12 125 ASP A O 1
ATOM 977 N N . GLY A 1 126 ? -17.403 -5.622 30.269 1.00 87.44 126 GLY A N 1
ATOM 978 C CA . GLY A 1 126 ? -16.835 -4.884 31.397 1.00 87.44 126 GLY A CA 1
ATOM 979 C C . GLY A 1 126 ? -17.543 -5.078 32.740 1.00 87.44 126 GLY A C 1
ATOM 980 O O . GLY A 1 126 ? -17.151 -4.419 33.709 1.00 87.44 126 GLY A O 1
ATOM 981 N N . SER A 1 127 ? -18.537 -5.972 32.838 1.00 83.56 127 SER A N 1
ATOM 982 C CA . SER A 1 127 ? -19.115 -6.370 34.126 1.00 83.56 127 SER A CA 1
ATOM 983 C C . SER A 1 127 ? -18.040 -7.021 34.999 1.00 83.56 127 SER A C 1
ATOM 985 O O . SER A 1 127 ? -17.130 -7.676 34.495 1.00 83.56 127 SER A O 1
ATOM 987 N N . ASP A 1 128 ? -18.122 -6.862 36.320 1.00 78.56 128 ASP A N 1
ATOM 988 C CA . ASP A 1 128 ? -17.244 -7.562 37.275 1.00 78.56 128 ASP A CA 1
ATOM 989 C C . ASP A 1 128 ? -15.732 -7.331 37.055 1.00 78.56 128 ASP A C 1
ATOM 991 O O . ASP A 1 128 ? -14.907 -8.185 37.376 1.00 78.56 128 ASP A O 1
ATOM 995 N N . GLY A 1 129 ? -15.348 -6.194 36.462 1.00 74.44 129 GLY A N 1
ATOM 996 C CA . GLY A 1 129 ? -13.948 -5.900 36.131 1.00 74.44 129 GLY A CA 1
ATOM 997 C C . GLY A 1 129 ? -13.393 -6.719 34.959 1.00 74.44 129 GLY A C 1
ATOM 998 O O . GLY A 1 129 ? -12.177 -6.758 34.758 1.00 74.44 129 GLY A O 1
ATOM 999 N N . LYS A 1 130 ? -14.261 -7.374 34.177 1.00 81.69 130 LYS A N 1
ATOM 1000 C CA . LYS A 1 130 ? -13.885 -8.067 32.940 1.00 81.69 130 LYS A CA 1
ATOM 1001 C C . LYS A 1 130 ? -13.334 -7.085 31.908 1.00 81.69 130 LYS A C 1
ATOM 1003 O O . LYS A 1 130 ? -13.519 -5.870 31.979 1.00 81.69 130 LYS A O 1
ATOM 1008 N N . ARG A 1 131 ? -12.654 -7.644 30.905 1.00 90.50 131 ARG A N 1
ATOM 1009 C CA . ARG A 1 131 ? -12.206 -6.881 29.735 1.00 90.50 131 ARG A CA 1
ATOM 1010 C C . ARG A 1 131 ? -13.409 -6.326 28.975 1.00 90.50 131 ARG A C 1
ATOM 1012 O O . ARG A 1 131 ? -14.468 -6.949 28.952 1.00 90.50 131 ARG A O 1
ATOM 1019 N N . ILE A 1 132 ? -13.202 -5.175 28.352 1.00 93.50 132 ILE A N 1
ATOM 1020 C CA . ILE A 1 132 ? -14.225 -4.391 27.667 1.00 93.50 132 ILE A CA 1
ATOM 1021 C C . ILE A 1 132 ? -13.924 -4.427 26.178 1.00 93.50 132 ILE A C 1
ATOM 1023 O O . ILE A 1 132 ? -12.953 -3.809 25.732 1.00 93.50 132 ILE A O 1
ATOM 1027 N N . PHE A 1 133 ? -14.721 -5.172 25.417 1.00 94.12 133 PHE A N 1
ATOM 1028 C CA . PHE A 1 133 ? -14.567 -5.289 23.971 1.00 94.12 133 PHE A CA 1
ATOM 1029 C C . PHE A 1 133 ? -15.731 -4.651 23.233 1.00 94.12 133 PHE A C 1
ATOM 1031 O O . PHE A 1 133 ? -16.854 -4.632 23.723 1.00 94.12 133 PHE A O 1
ATOM 1038 N N . VAL A 1 134 ? -15.467 -4.174 22.024 1.00 94.00 134 VAL A N 1
ATOM 1039 C CA . VAL A 1 134 ? -16.491 -3.699 21.086 1.00 94.00 134 VAL A CA 1
ATOM 1040 C C . VAL A 1 134 ? -16.170 -4.212 19.695 1.00 94.00 134 VAL A C 1
ATOM 1042 O O . VAL A 1 134 ? -14.993 -4.361 19.355 1.00 94.00 134 VAL A O 1
ATOM 1045 N N . ALA A 1 135 ? -17.192 -4.488 18.891 1.00 92.25 135 ALA A N 1
ATOM 1046 C CA . ALA A 1 135 ? -17.004 -4.780 17.479 1.00 92.25 135 ALA A CA 1
ATOM 1047 C C . ALA A 1 135 ? -17.317 -3.556 16.612 1.00 92.25 135 ALA A C 1
ATOM 1049 O O . ALA A 1 135 ? -18.215 -2.774 16.914 1.00 92.25 135 ALA A O 1
ATOM 1050 N N . PHE A 1 136 ? -16.533 -3.382 15.551 1.00 88.75 136 PHE A N 1
ATOM 1051 C CA . PHE A 1 136 ? -16.763 -2.381 14.517 1.00 88.75 136 PHE A CA 1
ATOM 1052 C C . PHE A 1 136 ? -16.182 -2.880 13.191 1.00 88.75 136 PHE A C 1
ATOM 1054 O O . PHE A 1 136 ? -15.034 -3.333 13.138 1.00 88.75 136 PHE A O 1
ATOM 1061 N N . GLY A 1 137 ? -16.968 -2.840 12.113 1.00 80.25 137 GLY A N 1
ATOM 1062 C CA . GLY A 1 137 ? -16.519 -3.249 10.779 1.00 80.25 137 GLY A CA 1
ATOM 1063 C C . GLY A 1 137 ? -15.960 -4.679 10.738 1.00 80.25 137 GLY A C 1
ATOM 1064 O O . GLY A 1 137 ? -14.949 -4.931 10.078 1.00 80.25 137 GLY A O 1
ATOM 1065 N N . GLY A 1 138 ? -16.555 -5.599 11.509 1.00 84.94 138 GLY A N 1
ATOM 1066 C CA . GLY A 1 138 ? -16.144 -7.007 11.605 1.00 84.94 138 GLY A CA 1
ATOM 1067 C C . GLY A 1 138 ? -14.888 -7.286 12.443 1.00 84.94 138 GLY A C 1
ATOM 1068 O O . GLY A 1 138 ? -14.457 -8.438 12.527 1.00 84.94 138 GLY A O 1
ATOM 1069 N N . HIS A 1 139 ? -14.293 -6.274 13.077 1.00 86.31 139 HIS A N 1
ATOM 1070 C CA . HIS A 1 139 ? -13.131 -6.415 13.960 1.00 86.31 139 HIS A CA 1
ATOM 1071 C C . HIS A 1 139 ? -13.541 -6.210 15.416 1.00 86.31 139 HIS A C 1
ATOM 1073 O O . HIS A 1 139 ? -14.417 -5.400 15.694 1.00 86.31 139 HIS A O 1
ATOM 1079 N N . VAL A 1 140 ? -12.897 -6.929 16.338 1.00 90.94 140 VAL A N 1
ATOM 1080 C CA . VAL A 1 140 ? -13.121 -6.798 17.785 1.00 90.94 140 VAL A CA 1
ATOM 1081 C C . VAL A 1 140 ? -11.953 -6.043 18.411 1.00 90.94 140 VAL A C 1
ATOM 1083 O O . VAL A 1 140 ? -10.805 -6.474 18.279 1.00 90.94 140 VAL A O 1
ATOM 1086 N N . TYR A 1 141 ? -12.245 -4.947 19.106 1.00 91.00 141 TYR A N 1
ATOM 1087 C CA . TYR A 1 141 ? -11.281 -4.036 19.725 1.00 91.00 141 TYR A CA 1
ATOM 1088 C C . TYR A 1 141 ? -11.305 -4.169 21.247 1.00 91.00 141 TYR A C 1
ATOM 1090 O O . TYR A 1 141 ? -12.379 -4.227 21.841 1.00 91.00 141 TYR A O 1
ATOM 1098 N N . ASP A 1 142 ? -10.132 -4.169 21.881 1.00 93.12 142 ASP A N 1
ATOM 1099 C CA . ASP A 1 142 ? -10.007 -4.093 23.338 1.00 93.12 142 ASP A CA 1
ATOM 1100 C C . ASP A 1 142 ? -9.923 -2.644 23.818 1.00 93.12 142 ASP A C 1
ATOM 1102 O O . ASP A 1 142 ? -8.869 -2.007 23.769 1.00 93.12 142 ASP A O 1
ATOM 1106 N N . VAL A 1 143 ? -11.040 -2.142 24.338 1.00 93.75 143 VAL A N 1
ATOM 1107 C CA . VAL A 1 143 ? -11.177 -0.779 24.859 1.00 93.75 143 VAL A CA 1
ATOM 1108 C C . VAL A 1 143 ? -11.043 -0.708 26.384 1.00 93.75 143 VAL A C 1
ATOM 1110 O O . VAL A 1 143 ? -11.310 0.340 26.971 1.00 93.75 143 VAL A O 1
ATOM 1113 N N . SER A 1 144 ? -10.565 -1.775 27.042 1.00 90.69 144 SER A N 1
ATOM 1114 C CA . SER A 1 144 ? -10.468 -1.869 28.514 1.00 90.69 144 SER A CA 1
ATOM 1115 C C . SER A 1 144 ? -9.660 -0.738 29.158 1.00 90.69 144 SER A C 1
ATOM 1117 O O . SER A 1 144 ? -9.914 -0.365 30.299 1.00 90.69 144 SER A O 1
ATOM 1119 N N . GLN A 1 145 ? -8.678 -0.183 28.442 1.00 88.56 145 GLN A N 1
ATOM 1120 C CA . GLN A 1 145 ? -7.825 0.903 28.943 1.00 88.56 145 GLN A CA 1
ATOM 1121 C C . GLN A 1 145 ? -8.451 2.298 28.776 1.00 88.56 145 GLN A C 1
ATOM 1123 O O . GLN A 1 145 ? -7.891 3.298 29.229 1.00 88.56 145 GLN A O 1
ATOM 1128 N N . SER A 1 146 ? -9.612 2.404 28.126 1.00 89.62 146 SER A N 1
ATOM 1129 C CA . SER A 1 146 ? -10.265 3.688 27.899 1.00 89.62 146 SER A CA 1
ATOM 1130 C C . SER A 1 146 ? -11.067 4.141 29.113 1.00 89.62 146 SER A C 1
ATOM 1132 O O . SER A 1 146 ? -12.015 3.486 29.545 1.00 89.62 146 SER A O 1
ATOM 1134 N N . ARG A 1 147 ? -10.774 5.349 29.611 1.00 88.69 147 ARG A N 1
ATOM 1135 C CA . ARG A 1 147 ? -11.583 5.984 30.669 1.00 88.69 147 ARG A CA 1
ATOM 1136 C C . ARG A 1 147 ? -13.022 6.264 30.217 1.00 88.69 147 ARG A C 1
ATOM 1138 O O . ARG A 1 147 ? -13.896 6.372 31.070 1.00 88.69 147 ARG A O 1
ATOM 1145 N N . LEU A 1 148 ? -13.252 6.367 28.906 1.00 88.56 148 LEU A N 1
ATOM 1146 C CA . LEU A 1 148 ? -14.561 6.630 28.299 1.00 88.56 148 LEU A CA 1
ATOM 1147 C C . LEU A 1 148 ? -15.449 5.383 28.192 1.00 88.56 148 LEU A C 1
ATOM 1149 O O . LEU A 1 148 ? -16.613 5.521 27.831 1.00 88.56 148 LEU A O 1
ATOM 1153 N N . TRP A 1 149 ? -14.896 4.200 28.475 1.00 90.19 149 TRP A N 1
ATOM 1154 C CA . TRP A 1 149 ? -15.586 2.906 28.443 1.00 90.19 149 TRP A CA 1
ATOM 1155 C C . TRP A 1 149 ? -15.700 2.272 29.834 1.00 90.19 149 TRP A C 1
ATOM 1157 O O . TRP A 1 149 ? -15.994 1.086 29.959 1.00 90.19 149 TRP A O 1
ATOM 1167 N N . LYS A 1 150 ? -15.451 3.044 30.901 1.00 82.00 150 LYS A N 1
ATOM 1168 C CA . LYS A 1 150 ? -15.527 2.546 32.280 1.00 82.00 150 LYS A CA 1
ATOM 1169 C C . LYS A 1 150 ? -16.881 1.890 32.553 1.00 82.00 150 LYS A C 1
ATOM 1171 O O . LYS A 1 150 ? -17.922 2.419 32.175 1.00 82.00 150 LYS A O 1
ATOM 1176 N N . SER A 1 151 ? -16.837 0.746 33.232 1.00 84.31 151 SER A N 1
ATOM 1177 C CA . SER A 1 151 ? -18.017 -0.062 33.563 1.00 84.31 151 SER A CA 1
ATOM 1178 C C . SER A 1 151 ? -18.805 -0.553 32.344 1.00 84.31 151 SER A C 1
ATOM 1180 O O . SER A 1 151 ? -19.995 -0.832 32.467 1.00 84.31 151 SER A O 1
ATOM 1182 N N . GLY A 1 152 ? -18.171 -0.629 31.169 1.00 87.25 152 GLY A N 1
ATOM 1183 C CA . GLY A 1 152 ? -18.792 -1.269 30.018 1.00 87.25 152 GLY A CA 1
ATOM 1184 C C . GLY A 1 152 ? -19.738 -0.406 29.204 1.00 87.25 152 GLY A C 1
ATOM 1185 O O . GLY A 1 152 ? -20.495 -0.936 28.399 1.00 87.25 152 GLY A O 1
ATOM 1186 N N . LYS A 1 153 ? -19.755 0.911 29.416 1.00 90.81 153 LYS A N 1
ATOM 1187 C CA . LYS A 1 153 ? -20.631 1.816 28.667 1.00 90.81 153 LYS A CA 1
ATOM 1188 C C . LYS A 1 153 ? -19.869 3.018 28.156 1.00 90.81 153 LYS A C 1
ATOM 1190 O O . LYS A 1 153 ? -19.085 3.622 28.886 1.00 90.81 153 LYS A O 1
ATOM 1195 N N . HIS A 1 154 ? -20.187 3.413 26.932 1.00 89.69 154 HIS A N 1
ATOM 1196 C CA . HIS A 1 154 ? -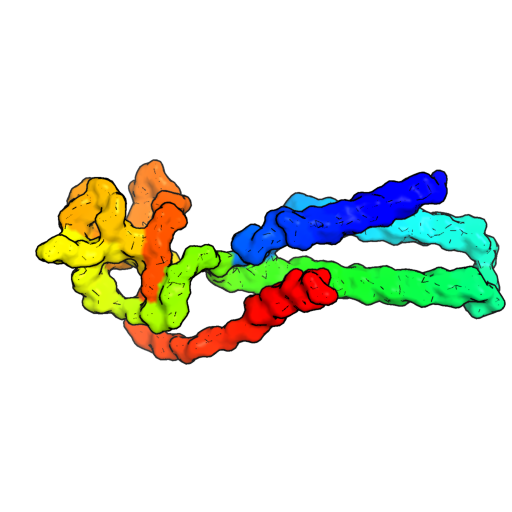19.719 4.652 26.342 1.00 89.69 154 HIS A CA 1
ATOM 1197 C C . HIS A 1 154 ? -20.843 5.677 26.255 1.00 89.69 154 HIS A C 1
ATOM 1199 O O . HIS A 1 154 ? -21.950 5.373 25.803 1.00 89.69 154 HIS A O 1
ATOM 1205 N N . ALA A 1 155 ? -20.567 6.885 26.759 1.00 85.12 155 ALA A N 1
ATOM 1206 C CA . ALA A 1 155 ? -21.516 8.000 26.834 1.00 85.12 155 ALA A CA 1
ATOM 1207 C C . ALA A 1 155 ? -22.875 7.644 27.487 1.00 85.12 155 ALA A C 1
ATOM 1209 O O . ALA A 1 155 ? -23.887 8.290 27.232 1.00 85.12 155 ALA A O 1
ATOM 1210 N N . GLY A 1 156 ? -22.916 6.588 28.310 1.00 83.06 156 GLY A N 1
ATOM 1211 C CA . GLY A 1 156 ? -24.137 6.075 28.940 1.00 83.06 156 GLY A CA 1
ATOM 1212 C C . GLY A 1 156 ? -25.134 5.390 27.994 1.00 83.06 156 GLY A C 1
ATOM 1213 O O . GLY A 1 156 ? -26.149 4.894 28.478 1.00 83.06 156 GLY A O 1
ATOM 1214 N N . ARG A 1 157 ? -24.854 5.333 26.686 1.00 85.38 157 ARG A N 1
ATOM 1215 C CA . ARG A 1 157 ? -25.786 4.850 25.651 1.00 85.38 157 ARG A CA 1
ATOM 1216 C C . ARG A 1 157 ? -25.332 3.567 24.971 1.00 85.38 157 ARG A C 1
ATOM 1218 O O . ARG A 1 157 ? -26.164 2.705 24.725 1.00 85.38 157 ARG A O 1
ATOM 1225 N N . HIS A 1 158 ? -24.033 3.422 24.723 1.00 90.00 158 HIS A N 1
ATOM 1226 C CA . HIS A 1 158 ? -23.510 2.309 23.932 1.00 90.00 158 HIS A CA 1
ATOM 1227 C C . HIS A 1 158 ? -22.883 1.260 24.856 1.00 90.00 158 HIS A C 1
ATOM 1229 O O . HIS A 1 158 ? -21.877 1.563 25.512 1.00 90.00 158 HIS A O 1
ATOM 1235 N N . PRO A 1 159 ? -23.476 0.060 24.974 1.00 91.69 159 PRO A N 1
ATOM 1236 C CA . PRO A 1 159 ? -22.914 -1.013 25.779 1.00 91.69 159 PRO A CA 1
ATOM 1237 C C . PRO A 1 159 ? -21.716 -1.660 25.074 1.00 91.69 159 PRO A C 1
ATOM 1239 O O . PRO A 1 159 ? -21.721 -1.885 23.865 1.00 91.69 159 PRO A O 1
ATOM 1242 N N . ALA A 1 160 ? -20.695 -2.004 25.849 1.00 92.31 160 ALA A N 1
ATOM 1243 C CA . ALA A 1 160 ? -19.646 -2.909 25.415 1.00 92.31 160 ALA A CA 1
ATOM 1244 C C . ALA A 1 160 ? -20.201 -4.328 25.210 1.00 92.31 160 ALA A C 1
ATOM 1246 O O . ALA A 1 160 ? -21.334 -4.639 25.573 1.00 92.31 160 ALA A O 1
ATOM 1247 N N . GLY A 1 161 ? -19.401 -5.195 24.605 1.00 92.69 161 GLY A N 1
ATOM 1248 C CA . GLY A 1 161 ? -19.796 -6.556 24.267 1.00 92.69 161 GLY A CA 1
ATOM 1249 C C . GLY A 1 161 ? -20.750 -6.647 23.072 1.00 92.69 161 GLY A C 1
ATOM 1250 O O . GLY A 1 161 ? -21.374 -7.685 22.873 1.00 92.69 161 GLY A O 1
ATOM 1251 N N . THR A 1 162 ? -20.858 -5.591 22.262 1.00 92.50 162 THR A N 1
ATOM 1252 C CA . THR A 1 162 ? -21.761 -5.527 21.102 1.00 92.50 162 THR A CA 1
ATOM 1253 C C . THR A 1 162 ? -21.052 -5.016 19.845 1.00 92.50 162 THR A C 1
ATOM 1255 O O . THR A 1 162 ? -19.928 -4.499 19.912 1.00 92.50 162 THR A O 1
ATOM 1258 N N . ASP A 1 163 ? -21.690 -5.206 18.688 1.00 92.44 163 ASP A N 1
ATOM 1259 C CA . ASP A 1 163 ? -21.287 -4.572 17.432 1.00 92.44 163 ASP A CA 1
ATOM 1260 C C . ASP A 1 163 ? -21.886 -3.168 17.341 1.00 92.44 163 ASP A C 1
ATOM 1262 O O . ASP A 1 163 ? -23.101 -3.001 17.335 1.00 92.44 163 ASP A O 1
ATOM 1266 N N . LEU A 1 164 ? -21.012 -2.166 17.264 1.00 91.81 164 LEU A N 1
ATOM 1267 C CA . LEU A 1 164 ? -21.359 -0.746 17.224 1.00 91.81 164 LEU A CA 1
ATOM 1268 C C . LEU A 1 164 ? -21.184 -0.156 15.819 1.00 91.81 164 LEU A C 1
ATOM 1270 O O . LEU A 1 164 ? -21.062 1.058 15.651 1.00 91.81 164 LEU A O 1
ATOM 1274 N N . SER A 1 165 ? -21.135 -1.009 14.792 1.00 84.50 165 SER A N 1
ATOM 1275 C CA . SER A 1 165 ? -20.987 -0.584 13.396 1.00 84.50 165 SER A CA 1
ATOM 1276 C C . SER A 1 165 ? -22.112 0.346 12.938 1.00 84.50 165 SER A C 1
ATOM 1278 O O . SER A 1 165 ? -21.829 1.322 12.246 1.00 84.50 165 SER A O 1
ATOM 1280 N N . SER A 1 166 ? -23.360 0.076 13.334 1.00 84.88 166 SER A N 1
ATOM 1281 C CA . SER A 1 166 ? -24.512 0.948 13.052 1.00 84.88 166 SER A CA 1
ATOM 1282 C C . SER A 1 166 ? -24.438 2.268 13.814 1.00 84.88 166 SER A C 1
ATOM 1284 O O . SER A 1 166 ? -24.726 3.325 13.259 1.00 84.88 166 SER A O 1
ATOM 1286 N N . ASP A 1 167 ? -23.999 2.202 15.066 1.00 85.44 167 ASP A N 1
ATOM 1287 C CA . ASP A 1 167 ? -24.034 3.320 16.007 1.00 85.44 167 ASP A CA 1
ATOM 1288 C C . ASP A 1 167 ? -22.965 4.377 15.695 1.00 85.44 167 ASP A C 1
ATOM 1290 O O . ASP A 1 167 ? -23.116 5.549 16.037 1.00 85.44 167 ASP A O 1
ATOM 1294 N N . MET A 1 168 ? -21.886 3.989 15.005 1.00 83.38 168 MET A N 1
ATOM 1295 C CA . MET A 1 168 ? -20.792 4.892 14.632 1.00 83.38 168 MET A CA 1
ATOM 1296 C C . MET A 1 168 ? -21.252 6.061 13.748 1.00 83.38 168 MET A C 1
ATOM 1298 O O . MET A 1 168 ? -20.638 7.124 13.784 1.00 83.38 168 MET A O 1
ATOM 1302 N N . ALA A 1 169 ? -22.324 5.895 12.966 1.00 81.31 169 ALA A N 1
ATOM 1303 C CA . ALA A 1 169 ? -22.856 6.969 12.123 1.00 81.31 169 ALA A CA 1
ATOM 1304 C C . ALA A 1 169 ? -23.449 8.135 12.937 1.00 81.31 169 ALA A C 1
ATOM 1306 O O . ALA A 1 169 ? -23.512 9.259 12.442 1.00 81.31 169 ALA A O 1
ATOM 1307 N N . GLU A 1 170 ? -23.859 7.877 14.180 1.00 82.56 170 GLU A N 1
ATOM 1308 C CA . GLU A 1 170 ? -24.460 8.861 15.088 1.00 82.56 170 GLU A CA 1
ATOM 1309 C C . GLU A 1 170 ? -23.440 9.455 16.075 1.00 82.56 170 GLU A C 1
ATOM 1311 O O . GLU A 1 170 ? -23.765 10.348 16.863 1.00 82.56 170 GLU A O 1
ATOM 1316 N N . ALA A 1 171 ? -22.195 8.970 16.049 1.00 83.69 171 ALA A N 1
ATOM 1317 C CA . ALA A 1 171 ? -21.154 9.409 16.961 1.00 83.69 171 ALA A CA 1
ATOM 1318 C C . ALA A 1 171 ? -20.631 10.818 16.606 1.00 83.69 171 ALA A C 1
ATOM 1320 O O . ALA A 1 171 ? -20.485 11.165 15.433 1.00 83.69 171 ALA A O 1
ATOM 1321 N N . PRO A 1 172 ? -20.236 11.633 17.605 1.00 84.06 172 PRO A N 1
ATOM 1322 C CA . PRO A 1 172 ? -19.602 12.936 17.378 1.00 84.06 172 PRO A CA 1
ATOM 1323 C C . PRO A 1 172 ? -18.137 12.828 16.900 1.00 84.06 172 PRO A C 1
ATOM 1325 O O . PRO A 1 172 ? -17.418 13.826 16.879 1.00 84.06 172 PRO A O 1
ATOM 1328 N N . HIS A 1 173 ? -17.665 11.623 16.574 1.00 83.00 173 HIS A N 1
ATOM 1329 C CA . HIS A 1 173 ? -16.304 11.314 16.140 1.00 83.00 173 HIS A CA 1
ATOM 1330 C C . HIS A 1 173 ? -16.316 10.177 15.112 1.00 83.00 173 HIS A C 1
ATOM 1332 O O . HIS A 1 173 ? -17.279 9.420 15.024 1.00 83.00 173 HIS A O 1
ATOM 1338 N N . GLY A 1 174 ? -15.224 10.024 14.364 1.00 78.44 174 GLY A N 1
ATOM 1339 C CA . GLY A 1 174 ? -15.066 8.929 13.414 1.00 78.44 174 GLY A CA 1
ATOM 1340 C C . GLY A 1 174 ? -14.543 7.628 14.045 1.00 78.44 174 GLY A C 1
ATOM 1341 O O . GLY A 1 174 ? -14.229 7.571 15.243 1.00 78.44 174 GLY A O 1
ATOM 1342 N N . PRO A 1 175 ? -14.424 6.562 13.229 1.00 79.12 175 PRO A N 1
ATOM 1343 C CA . PRO A 1 175 ? -13.870 5.274 13.647 1.00 79.12 175 PRO A CA 1
ATOM 1344 C C . PRO A 1 175 ? -12.358 5.312 13.914 1.00 79.12 175 PRO A C 1
ATOM 1346 O O . PRO A 1 175 ? -11.824 4.384 14.517 1.00 79.12 175 PRO A O 1
ATOM 1349 N N . ASP A 1 176 ? -11.672 6.392 13.536 1.00 77.25 176 ASP A N 1
ATOM 1350 C CA . ASP A 1 176 ? -10.257 6.654 13.830 1.00 77.25 176 ASP A CA 1
ATOM 1351 C C . ASP A 1 176 ? -9.945 6.599 15.338 1.00 77.25 176 ASP A C 1
ATOM 1353 O O . ASP A 1 176 ? -8.839 6.251 15.755 1.00 77.25 176 ASP A O 1
ATOM 1357 N N . MET A 1 177 ? -10.943 6.853 16.189 1.00 83.62 177 MET A N 1
ATOM 1358 C CA . MET A 1 177 ? -10.806 6.709 17.639 1.00 83.62 177 MET A CA 1
ATOM 1359 C C . MET A 1 177 ? -10.588 5.252 18.075 1.00 83.62 177 MET A C 1
ATOM 1361 O O . MET A 1 177 ? -9.895 5.019 19.069 1.00 83.62 177 MET A O 1
ATOM 1365 N N . LEU A 1 178 ? -11.124 4.274 17.333 1.00 81.25 178 LEU A N 1
ATOM 1366 C CA . LEU A 1 178 ? -10.941 2.844 17.609 1.00 81.25 178 LEU A CA 1
ATOM 1367 C C . LEU A 1 178 ? -9.552 2.337 17.205 1.00 81.25 178 LEU A C 1
ATOM 1369 O O . LEU A 1 178 ? -9.053 1.390 17.808 1.00 81.25 178 LEU A O 1
ATOM 1373 N N . GLU A 1 179 ? -8.881 3.000 16.259 1.00 78.50 179 GLU A N 1
ATOM 1374 C CA . GLU A 1 179 ? -7.523 2.639 15.814 1.00 78.50 179 GLU A CA 1
ATOM 1375 C C . GLU A 1 179 ? -6.475 2.763 16.934 1.00 78.50 179 GLU A C 1
ATOM 1377 O O . GLU A 1 179 ? -5.401 2.166 16.876 1.00 78.50 179 GLU A O 1
ATOM 1382 N N . ARG A 1 180 ? -6.800 3.497 18.005 1.00 83.19 180 ARG A N 1
ATOM 1383 C CA . ARG A 1 180 ? -5.956 3.637 19.201 1.00 83.19 180 ARG A CA 1
ATOM 1384 C C . ARG A 1 180 ? -5.922 2.371 20.060 1.00 83.19 180 ARG A C 1
ATOM 1386 O O . ARG A 1 180 ? -5.071 2.266 20.943 1.00 83.19 180 ARG A O 1
ATOM 1393 N N . PHE A 1 181 ? -6.840 1.433 19.830 1.00 85.69 181 PHE A N 1
ATOM 1394 C CA . PHE A 1 181 ? -7.023 0.244 20.653 1.00 85.69 181 PHE A CA 1
ATOM 1395 C C . PHE A 1 181 ? -6.544 -1.035 19.947 1.00 85.69 181 PHE A C 1
ATOM 1397 O O . PHE A 1 181 ? -6.595 -1.135 18.719 1.00 85.69 181 PHE A O 1
ATOM 1404 N N . PRO A 1 182 ? -6.065 -2.047 20.696 1.00 85.88 182 PRO A N 1
ATOM 1405 C CA . PRO A 1 182 ? -5.653 -3.318 20.110 1.00 85.88 182 PRO A CA 1
ATOM 1406 C C . PRO A 1 182 ? -6.833 -4.084 19.500 1.00 85.88 182 PRO A C 1
ATOM 1408 O O . PRO A 1 182 ? -7.863 -4.260 20.148 1.00 85.88 182 PRO A O 1
ATOM 1411 N N . ILE A 1 183 ? -6.650 -4.629 18.296 1.00 85.44 183 ILE A N 1
ATOM 1412 C CA . ILE A 1 183 ? -7.578 -5.607 17.713 1.00 85.44 183 ILE A CA 1
ATOM 1413 C C . ILE A 1 183 ? -7.285 -6.984 18.311 1.00 85.44 183 ILE A C 1
ATOM 1415 O O . ILE A 1 183 ? -6.160 -7.477 18.235 1.00 85.44 183 ILE A O 1
ATOM 1419 N N . VAL A 1 184 ? -8.305 -7.624 18.876 1.00 87.12 184 VAL A N 1
ATOM 1420 C CA . VAL A 1 184 ? -8.199 -8.927 19.554 1.00 87.12 184 VAL A CA 1
ATOM 1421 C C . VAL A 1 184 ? -8.852 -10.075 18.786 1.00 87.12 184 VAL A C 1
ATOM 1423 O O . VAL A 1 184 ? -8.667 -11.233 19.160 1.00 87.12 184 VAL A O 1
ATOM 1426 N N . GLY A 1 185 ? -9.583 -9.784 17.709 1.00 86.62 185 GLY A N 1
ATOM 1427 C CA . GLY A 1 185 ? -10.191 -10.807 16.861 1.00 86.62 185 GLY A CA 1
ATOM 1428 C C . GLY A 1 185 ? -11.142 -10.256 15.807 1.00 86.62 185 GLY A C 1
ATOM 1429 O O . GLY A 1 185 ? -11.124 -9.063 15.498 1.00 86.62 185 GLY A O 1
ATOM 1430 N N . LYS A 1 186 ? -11.969 -11.146 15.253 1.00 87.19 186 LYS A N 1
ATOM 1431 C CA . LYS A 1 186 ? -13.011 -10.813 14.270 1.00 87.19 186 LYS A CA 1
ATOM 1432 C C . LYS A 1 186 ? -14.379 -11.293 14.728 1.00 87.19 186 LYS A C 1
ATOM 1434 O O . LYS A 1 186 ? -14.478 -12.378 15.299 1.00 87.19 186 LYS A O 1
ATOM 1439 N N . LEU A 1 187 ? -15.410 -10.503 14.444 1.00 83.81 187 LEU A N 1
ATOM 1440 C CA . LEU A 1 187 ? -16.797 -10.891 14.675 1.00 83.81 187 LEU A CA 1
ATOM 1441 C C . LEU A 1 187 ? -17.271 -11.747 13.494 1.00 83.81 187 LEU A C 1
ATOM 1443 O O . LEU A 1 187 ? -17.166 -11.339 12.338 1.00 83.81 187 LEU A O 1
ATOM 1447 N N . THR A 1 188 ? -17.740 -12.956 13.781 1.00 80.62 188 THR A N 1
ATOM 1448 C CA . THR A 1 188 ? -18.283 -13.880 12.782 1.00 80.62 188 THR A CA 1
ATOM 1449 C C . THR A 1 188 ? -19.795 -13.741 12.777 1.00 80.62 188 THR A C 1
ATOM 1451 O O . THR A 1 188 ? -20.435 -13.996 13.796 1.00 80.62 188 THR A O 1
ATOM 1454 N N . ALA A 1 189 ? -20.370 -13.362 11.634 1.00 61.94 189 ALA A N 1
ATOM 1455 C CA . ALA A 1 189 ? -21.815 -13.392 11.454 1.00 61.94 189 ALA A CA 1
ATOM 1456 C C . ALA A 1 189 ? -22.309 -14.836 11.630 1.00 61.94 189 ALA A C 1
ATOM 1458 O O . ALA A 1 189 ? -21.717 -15.762 11.053 1.00 61.94 189 ALA A O 1
ATOM 1459 N N . ALA A 1 190 ? -23.361 -15.022 12.432 1.00 43.12 190 ALA A N 1
ATOM 1460 C CA . ALA A 1 190 ? -23.969 -16.322 12.692 1.00 43.12 190 ALA A CA 1
ATOM 1461 C C . ALA A 1 190 ? -24.208 -17.071 11.365 1.00 43.12 190 ALA A C 1
ATOM 1463 O O . ALA A 1 190 ? -25.033 -16.667 10.550 1.00 43.12 190 ALA A O 1
ATOM 1464 N N . GLY A 1 191 ? -23.422 -18.129 11.125 1.00 39.34 191 GLY A N 1
ATOM 1465 C CA . GLY A 1 191 ? -23.521 -18.986 9.937 1.00 39.34 191 GLY A CA 1
ATOM 1466 C C . GLY A 1 191 ? -22.319 -19.013 8.983 1.00 39.34 191 GLY A C 1
ATOM 1467 O O . GLY A 1 191 ? -22.358 -19.762 8.012 1.00 39.34 191 GLY A O 1
ATOM 1468 N N . SER A 1 192 ? -21.229 -18.279 9.229 1.00 30.12 192 SER A N 1
ATOM 1469 C CA . SER A 1 192 ? -20.057 -18.311 8.334 1.00 30.12 192 SER A CA 1
ATOM 1470 C C . SER A 1 192 ? -18.845 -19.013 8.957 1.00 30.12 192 SER A C 1
ATOM 1472 O O . SER A 1 192 ? -17.989 -18.407 9.594 1.00 30.12 192 SER A O 1
ATOM 1474 N N . VAL A 1 193 ? -18.738 -20.327 8.731 1.00 33.59 193 VAL A N 1
ATOM 1475 C CA . VAL A 1 193 ? -17.480 -21.068 8.916 1.00 33.59 193 VAL A CA 1
ATOM 1476 C C . VAL A 1 193 ? -16.483 -20.562 7.868 1.00 33.59 193 VAL A C 1
ATOM 1478 O O . VAL A 1 193 ? -16.451 -21.038 6.735 1.00 33.59 193 VAL A O 1
ATOM 1481 N N . VAL A 1 194 ? -15.679 -19.557 8.217 1.00 39.12 194 VAL A N 1
ATOM 1482 C CA . VAL A 1 194 ? -14.610 -19.062 7.341 1.00 39.12 194 VAL A CA 1
ATOM 1483 C C . VAL A 1 194 ? -13.340 -19.866 7.615 1.00 39.12 194 VAL A C 1
ATOM 1485 O O . VAL A 1 194 ? -12.672 -19.686 8.632 1.00 39.12 194 VAL A O 1
ATOM 1488 N N . SER A 1 195 ? -13.013 -20.761 6.679 1.00 30.62 195 SER A N 1
ATOM 1489 C CA . SER A 1 195 ? -11.715 -21.445 6.596 1.00 30.62 195 SER A CA 1
ATOM 1490 C C . SER A 1 195 ? -10.549 -20.443 6.551 1.00 30.62 195 SER A C 1
ATOM 1492 O O . SER A 1 195 ? -10.731 -19.316 6.079 1.00 30.62 195 SER A O 1
ATOM 1494 N N . PRO A 1 196 ? -9.332 -20.818 6.996 1.00 37.91 196 PRO A N 1
ATOM 1495 C CA . PRO A 1 196 ? -8.213 -19.889 7.127 1.00 37.91 196 PRO A CA 1
ATOM 1496 C C . PRO A 1 196 ? -7.895 -19.250 5.772 1.00 37.91 196 PRO A C 1
ATOM 1498 O O . PRO A 1 196 ? -7.449 -19.929 4.847 1.00 37.91 196 PRO A O 1
ATOM 1501 N N . SER A 1 197 ? -8.134 -17.941 5.638 1.00 44.59 197 SER A N 1
ATOM 1502 C CA . SER A 1 197 ? -7.911 -17.229 4.379 1.00 44.59 197 SER A CA 1
ATOM 1503 C C . SER A 1 197 ? -6.450 -17.379 3.944 1.00 44.59 197 SER A C 1
ATOM 1505 O O . SER A 1 197 ? -5.530 -17.040 4.697 1.00 44.59 197 SER A O 1
ATOM 1507 N N . ASN A 1 198 ? -6.251 -17.876 2.726 1.00 45.78 198 ASN A N 1
ATOM 1508 C CA . ASN A 1 198 ? -4.959 -18.137 2.110 1.00 45.78 198 ASN A CA 1
ATOM 1509 C C . ASN A 1 198 ? -4.059 -16.879 2.134 1.00 45.78 198 ASN A C 1
ATOM 1511 O O . ASN A 1 198 ? -4.270 -15.922 1.390 1.00 45.78 198 ASN A O 1
ATOM 1515 N N . ARG A 1 199 ? -3.040 -16.876 3.006 1.00 48.34 199 ARG A N 1
ATOM 1516 C CA . ARG A 1 199 ? -2.105 -15.755 3.259 1.00 48.34 199 ARG A CA 1
ATOM 1517 C C . ARG A 1 199 ? -1.047 -15.563 2.153 1.00 48.34 199 ARG A C 1
ATOM 1519 O O . ARG A 1 199 ? -0.014 -14.944 2.399 1.00 48.34 199 ARG A O 1
ATOM 1526 N N . GLY A 1 200 ? -1.264 -16.118 0.962 1.00 51.75 200 GLY A N 1
ATOM 1527 C CA . GLY A 1 200 ? -0.307 -16.121 -0.152 1.00 51.75 200 GLY A CA 1
ATOM 1528 C C . GLY A 1 200 ? 0.134 -14.726 -0.626 1.00 51.75 200 GLY A C 1
ATOM 1529 O O . GLY A 1 200 ? 1.339 -14.482 -0.686 1.00 51.75 200 GLY A O 1
ATOM 1530 N N . PRO A 1 201 ? -0.786 -13.777 -0.894 1.00 49.62 201 PRO A N 1
ATOM 1531 C CA . PRO A 1 201 ? -0.417 -12.485 -1.484 1.00 49.62 201 PRO A CA 1
ATOM 1532 C C . PRO A 1 201 ? 0.380 -11.587 -0.529 1.00 49.62 201 PRO A C 1
ATOM 1534 O O . PRO A 1 201 ? 1.347 -10.948 -0.933 1.00 49.62 201 PRO A O 1
ATOM 1537 N N . ALA A 1 202 ? 0.007 -11.569 0.754 1.00 49.38 202 ALA A N 1
ATOM 1538 C CA . ALA A 1 202 ? 0.673 -10.755 1.771 1.00 49.38 202 ALA A CA 1
ATOM 1539 C C . ALA A 1 202 ? 2.060 -11.307 2.134 1.00 49.38 202 ALA A C 1
ATOM 1541 O O . ALA A 1 202 ? 3.004 -10.535 2.284 1.00 49.38 202 ALA A O 1
ATOM 1542 N N . LYS A 1 203 ? 2.208 -12.640 2.215 1.00 49.22 203 LYS A N 1
ATOM 1543 C CA . LYS A 1 203 ? 3.520 -13.276 2.399 1.00 49.22 203 LYS A CA 1
ATOM 1544 C C . LYS A 1 203 ? 4.440 -13.010 1.215 1.00 49.22 203 LYS A C 1
ATOM 1546 O O . LYS A 1 203 ? 5.597 -12.699 1.450 1.00 49.22 203 LYS A O 1
ATOM 1551 N N . ALA A 1 204 ? 3.934 -13.084 -0.018 1.00 52.56 204 ALA A N 1
ATOM 1552 C CA . ALA A 1 204 ? 4.718 -12.776 -1.210 1.00 52.56 204 ALA A CA 1
ATOM 1553 C C . ALA A 1 204 ? 5.226 -11.330 -1.194 1.00 52.56 204 ALA A C 1
ATOM 1555 O O . ALA A 1 204 ? 6.395 -11.111 -1.471 1.00 52.56 204 ALA A O 1
ATOM 1556 N N . LEU A 1 205 ? 4.396 -10.361 -0.790 1.00 52.50 205 LEU A N 1
ATOM 1557 C CA . LEU A 1 205 ? 4.803 -8.958 -0.663 1.00 52.50 205 LEU A CA 1
ATOM 1558 C C . LEU A 1 205 ? 5.878 -8.749 0.409 1.00 52.50 205 LEU A C 1
ATOM 1560 O O . LEU A 1 205 ? 6.827 -8.003 0.198 1.00 52.50 205 LEU A O 1
ATOM 1564 N N . TYR A 1 206 ? 5.726 -9.427 1.547 1.00 55.03 206 TYR A N 1
ATOM 1565 C CA . TYR A 1 206 ? 6.686 -9.378 2.646 1.00 55.03 206 TYR A CA 1
ATOM 1566 C C . TYR A 1 206 ? 8.021 -10.013 2.240 1.00 55.03 206 TYR A C 1
ATOM 1568 O O . TYR A 1 206 ? 9.076 -9.446 2.495 1.00 55.03 206 TYR A O 1
ATOM 1576 N N . LEU A 1 207 ? 7.980 -11.151 1.542 1.00 52.44 207 LEU A N 1
ATOM 1577 C CA . LEU A 1 207 ? 9.166 -11.798 0.988 1.00 52.44 207 LEU A CA 1
ATOM 1578 C C . LEU A 1 207 ? 9.832 -10.905 -0.060 1.00 52.44 207 LEU A C 1
ATOM 1580 O O . LEU A 1 207 ? 11.022 -10.677 0.037 1.00 52.44 207 LEU A O 1
ATOM 1584 N N . LEU A 1 208 ? 9.087 -10.321 -0.999 1.00 51.72 208 LEU A N 1
ATOM 1585 C CA . LEU A 1 208 ? 9.649 -9.456 -2.043 1.00 51.72 208 LEU A CA 1
ATOM 1586 C C . LEU A 1 208 ? 10.263 -8.165 -1.475 1.00 51.72 208 LEU A C 1
ATOM 1588 O O . LEU A 1 208 ? 11.289 -7.710 -1.971 1.00 51.72 208 LEU A O 1
ATOM 1592 N N . ALA A 1 209 ? 9.666 -7.602 -0.419 1.00 50.25 209 ALA A N 1
ATOM 1593 C CA . ALA A 1 209 ? 10.188 -6.422 0.270 1.00 50.25 209 ALA A CA 1
ATOM 1594 C C . ALA A 1 209 ? 11.465 -6.711 1.083 1.00 50.25 209 ALA A C 1
ATOM 1596 O O . ALA A 1 209 ? 12.334 -5.849 1.159 1.00 50.25 209 ALA A O 1
ATOM 1597 N N . TYR A 1 210 ? 11.594 -7.908 1.671 1.00 50.38 210 TYR A N 1
ATOM 1598 C CA . TYR A 1 210 ? 12.738 -8.277 2.521 1.00 50.38 210 TYR A CA 1
ATOM 1599 C C . TYR A 1 210 ? 13.837 -9.082 1.808 1.00 50.38 210 TYR A C 1
ATOM 1601 O O . TYR A 1 210 ? 14.985 -9.034 2.230 1.00 50.38 210 TYR A O 1
ATOM 1609 N N . PHE A 1 211 ? 13.539 -9.793 0.718 1.00 52.94 211 PHE A N 1
ATOM 1610 C CA . PHE A 1 211 ? 14.535 -10.539 -0.069 1.00 52.94 211 PHE A CA 1
ATOM 1611 C C . PHE A 1 211 ? 15.470 -9.603 -0.851 1.00 52.94 211 PHE A C 1
ATOM 1613 O O . PHE A 1 211 ? 16.554 -10.005 -1.244 1.00 52.94 211 PHE A O 1
ATOM 1620 N N . ASN A 1 212 ? 15.070 -8.343 -1.040 1.00 41.78 212 ASN A N 1
ATOM 1621 C CA . ASN A 1 212 ? 15.882 -7.290 -1.656 1.00 41.78 212 ASN A CA 1
ATOM 1622 C C . ASN A 1 212 ? 16.783 -6.545 -0.641 1.00 41.78 212 ASN A C 1
ATOM 1624 O O . ASN A 1 212 ? 17.368 -5.516 -0.970 1.00 41.78 212 ASN A O 1
ATOM 1628 N N . LEU A 1 213 ? 16.827 -7.022 0.609 1.00 39.16 213 LEU A N 1
ATOM 1629 C CA . LEU A 1 213 ? 17.591 -6.475 1.740 1.00 39.16 213 LEU A CA 1
ATOM 1630 C C . LEU A 1 213 ? 18.758 -7.395 2.162 1.00 39.16 213 LEU A C 1
ATOM 1632 O O . LEU A 1 213 ? 19.409 -7.114 3.168 1.00 39.16 213 LEU A O 1
ATOM 1636 N N . LEU A 1 214 ? 18.992 -8.480 1.413 1.00 36.12 214 LEU A N 1
ATOM 1637 C CA . LEU A 1 214 ? 20.022 -9.503 1.626 1.00 36.12 214 LEU A CA 1
ATOM 1638 C C . LEU A 1 214 ? 21.063 -9.472 0.503 1.00 36.12 214 LEU A C 1
ATOM 1640 O O . LEU A 1 214 ? 20.652 -9.270 -0.663 1.00 36.12 214 LEU A O 1
#

Sequence (214 aa):
MRFFHIVAAFIWLGAIFYIHLVMTPKAVAGGIPQATLKLAWLNIVIIFVTGSVLAAFRLGSWAGFTGTRFGQLLSIKIFLFLILVAAAAFVTLRLNRALKTGAPIILHHTPAGKMFTEQDLSRFDGSDGKRIFVAFGGHVYDVSQSRLWKSGKHAGRHPAGTDLSSDMAEAPHGPDMLERFPIVGKLTAAGSVVSPSNRGPAKALYLLAYFNLL

pLDDT: mean 72.91, std 16.48, range [30.12, 94.12]

Secondary structure (DSSP, 8-state):
-HHHHHHHHHHHHHHHHHHHHT--HHHHTT---HHHHHHHHHHHHHHHHHHHHHHHHHH-SSHHHHHSHHHHHHHHHHHHHHHHHHHHHHIIIIIHHHHHHS-----S---TT-EE-HHHHTT-B-GGG--BEEEETTEEEE-TT-GGGGGGEETTTEESSSB-TTGGGGSSS-GGGGGGS-EEEEEPPTT--------HHHHHHHHHHHHTT-

Radius of gyration: 25.79 Å; chains: 1; bounding box: 52×38×78 Å

Foldseek 3Di:
DVVQLVVLVVVVVVLVCCCLVPVDLLQPLQFDDPVNLVVVVVSLVSNVVVLVVVCCVPQVDPCSLPPDPVNVVSVVVVVVSVVVVVVSCCCVPPVRVVSNPPDRPLPFPAVPDDEDELVNLLVCQCPPNHFFWEAEPFWIWGCSVPPQCHSQDHPNPDGTSYYCNVVQVVDPDHCVVRSVTGTHYGYDDPPDPDDDPDCPPVVVVVCVSCVVVD